Protein AF-A0A1F8TB70-F1 (afdb_monomer_lite)

Structure (mmCIF, N/CA/C/O backbone):
data_AF-A0A1F8TB70-F1
#
_entry.id   AF-A0A1F8TB70-F1
#
loop_
_atom_site.group_PDB
_atom_site.id
_atom_site.type_symbol
_atom_site.label_atom_id
_atom_site.label_alt_id
_atom_site.label_comp_id
_atom_site.label_asym_id
_atom_site.label_entity_id
_atom_site.label_seq_id
_atom_site.pdbx_PDB_ins_code
_atom_site.Cartn_x
_atom_site.Cartn_y
_atom_site.Cartn_z
_atom_site.occupancy
_atom_site.B_iso_or_equiv
_atom_site.auth_seq_id
_atom_site.auth_comp_id
_atom_site.auth_asym_id
_atom_site.auth_atom_id
_atom_site.pdbx_PDB_model_num
ATOM 1 N N . MET A 1 1 ? -20.553 -6.705 8.431 1.00 67.75 1 MET A N 1
ATOM 2 C CA . MET A 1 1 ? -21.551 -5.934 9.206 1.00 67.75 1 MET A CA 1
ATOM 3 C C . MET A 1 1 ? -22.892 -6.655 9.285 1.00 67.75 1 MET A C 1
ATOM 5 O O . MET A 1 1 ? -23.237 -7.086 10.371 1.00 67.75 1 MET A O 1
ATOM 9 N N . THR A 1 2 ? -23.609 -6.889 8.178 1.00 73.12 2 THR A N 1
ATOM 10 C CA . THR A 1 2 ? -24.950 -7.522 8.207 1.00 73.12 2 THR A CA 1
ATOM 11 C C . THR A 1 2 ? -24.982 -8.894 8.888 1.00 73.12 2 THR A C 1
ATOM 13 O O . THR A 1 2 ? -25.881 -9.160 9.675 1.00 73.12 2 THR A O 1
ATOM 16 N N . ILE A 1 3 ? -23.980 -9.743 8.632 1.00 76.50 3 ILE A N 1
ATOM 17 C CA . ILE A 1 3 ? -23.864 -11.068 9.265 1.00 76.50 3 ILE A CA 1
ATOM 18 C C . ILE A 1 3 ? -23.609 -10.933 10.776 1.00 76.50 3 ILE A C 1
ATOM 20 O O . ILE A 1 3 ? -24.347 -11.511 11.563 1.00 76.50 3 ILE A O 1
ATOM 24 N N . LEU A 1 4 ? -22.642 -10.096 11.175 1.00 79.50 4 LEU A N 1
ATOM 25 C CA . LEU A 1 4 ? -22.308 -9.840 12.586 1.00 79.50 4 LEU A CA 1
ATOM 26 C C . LEU A 1 4 ? -23.506 -9.308 13.388 1.00 79.50 4 LEU A C 1
ATOM 28 O O . LEU A 1 4 ? -23.756 -9.756 14.505 1.00 79.50 4 LEU A O 1
ATOM 32 N N . ALA A 1 5 ? -24.260 -8.368 12.809 1.00 78.69 5 ALA A N 1
ATOM 33 C CA . ALA A 1 5 ? -25.458 -7.818 13.432 1.00 78.69 5 ALA A CA 1
ATOM 34 C C . ALA A 1 5 ? -26.549 -8.890 13.582 1.00 78.69 5 ALA A C 1
ATOM 36 O O . ALA A 1 5 ? -27.087 -9.064 14.672 1.00 78.69 5 ALA A O 1
ATOM 37 N N . ALA A 1 6 ? -26.819 -9.662 12.524 1.00 78.88 6 ALA A N 1
ATOM 38 C CA . ALA A 1 6 ? -27.834 -10.713 12.548 1.00 78.88 6 ALA A CA 1
ATOM 39 C C . ALA A 1 6 ? -27.515 -11.825 13.564 1.00 78.88 6 ALA A C 1
ATOM 41 O O . ALA A 1 6 ? -28.404 -12.247 14.302 1.00 78.88 6 ALA A O 1
ATOM 42 N N . GLU A 1 7 ? -26.257 -12.269 13.645 1.00 83.38 7 GLU A N 1
ATOM 43 C CA . GLU A 1 7 ? -25.803 -13.269 14.625 1.00 83.38 7 GLU A CA 1
ATOM 44 C C . GLU A 1 7 ? -25.933 -12.774 16.073 1.00 83.38 7 GLU A C 1
ATOM 46 O O . GLU A 1 7 ? -26.228 -13.557 16.974 1.00 83.38 7 GLU A O 1
ATOM 51 N N . ALA A 1 8 ? -25.774 -11.467 16.291 1.00 80.25 8 ALA A N 1
ATOM 52 C CA . ALA A 1 8 ? -25.951 -10.818 17.587 1.00 80.25 8 ALA A CA 1
ATOM 53 C C . ALA A 1 8 ? -27.415 -10.453 17.910 1.00 80.25 8 ALA A C 1
ATOM 55 O O . ALA A 1 8 ? -27.683 -9.882 18.968 1.00 80.25 8 ALA A O 1
ATOM 56 N N . GLY A 1 9 ? -28.367 -10.749 17.016 1.00 83.56 9 GLY A N 1
ATOM 57 C CA . GLY A 1 9 ? -29.769 -10.348 17.165 1.00 83.56 9 GLY A CA 1
ATOM 58 C C . GLY A 1 9 ? -29.998 -8.833 17.065 1.00 83.56 9 GLY A C 1
ATOM 59 O O . GLY A 1 9 ? -31.008 -8.336 17.559 1.00 83.56 9 GLY A O 1
ATOM 60 N N . LEU A 1 10 ? -29.065 -8.102 16.451 1.00 85.50 10 LEU A N 1
ATOM 61 C CA . LEU A 1 10 ? -29.128 -6.662 16.219 1.00 85.50 10 LEU A CA 1
ATOM 62 C C . LEU A 1 10 ? -29.694 -6.352 14.828 1.00 85.50 10 LEU A C 1
ATOM 64 O O . LEU A 1 10 ? -29.498 -7.101 13.868 1.00 85.50 10 LEU A O 1
ATOM 68 N N . GLN A 1 11 ? -30.362 -5.206 14.713 1.00 86.38 11 GLN A N 1
ATOM 69 C CA . GLN A 1 11 ? -30.715 -4.614 13.425 1.00 86.38 11 GLN A CA 1
ATOM 70 C C . GLN A 1 11 ? -29.589 -3.676 12.986 1.00 86.38 11 GLN A C 1
ATOM 72 O O . GLN A 1 11 ? -29.048 -2.928 13.797 1.00 86.38 11 GLN A O 1
ATOM 77 N N . LEU A 1 12 ? -29.198 -3.774 11.715 1.00 88.12 12 LEU A N 1
ATOM 78 C CA . LEU A 1 12 ? -28.190 -2.902 11.123 1.00 88.12 12 LEU A CA 1
ATOM 79 C C . LEU A 1 12 ? -28.893 -1.780 10.365 1.00 88.12 12 LEU A C 1
ATOM 81 O O . LEU A 1 12 ? -29.477 -2.041 9.314 1.00 88.12 12 LEU A O 1
ATOM 85 N N . ASP A 1 13 ? -28.740 -0.558 10.860 1.00 86.25 13 ASP A N 1
ATOM 86 C CA . ASP A 1 13 ? -29.146 0.655 10.162 1.00 86.25 13 ASP A CA 1
ATOM 87 C C . ASP A 1 13 ? -27.904 1.402 9.668 1.00 86.25 13 ASP A C 1
ATOM 89 O O . ASP A 1 13 ? -26.955 1.636 10.416 1.00 86.25 13 ASP A O 1
ATOM 93 N N . THR A 1 14 ? -27.892 1.749 8.381 1.00 87.06 14 THR A N 1
ATOM 94 C CA . THR A 1 14 ? -26.814 2.526 7.757 1.00 87.06 14 THR A CA 1
ATOM 95 C C . THR A 1 14 ? -27.312 3.926 7.449 1.00 87.06 14 THR A C 1
ATOM 97 O O . THR A 1 14 ? -28.226 4.086 6.637 1.00 87.06 14 THR A O 1
ATOM 100 N N . VAL A 1 15 ? -26.684 4.929 8.056 1.00 86.12 15 VAL A N 1
ATOM 101 C CA . VAL A 1 15 ? -26.960 6.346 7.804 1.00 86.12 15 VAL A CA 1
ATOM 102 C C . VAL A 1 15 ? -25.748 6.999 7.130 1.00 86.12 15 VAL A C 1
ATOM 104 O O . VAL A 1 15 ? -24.617 6.661 7.479 1.00 86.12 15 VAL A O 1
ATOM 107 N N . PRO A 1 16 ? -25.952 7.878 6.132 1.00 79.81 16 PRO A N 1
ATOM 108 C CA . PRO A 1 16 ? -24.852 8.516 5.404 1.00 79.81 16 PRO A CA 1
ATOM 109 C C . PRO A 1 16 ? -24.147 9.602 6.227 1.00 79.81 16 PRO A C 1
ATOM 111 O O . PRO A 1 16 ? -22.959 9.842 6.035 1.00 79.81 16 PRO A O 1
ATOM 114 N N . GLU A 1 17 ? -24.873 10.238 7.144 1.00 77.94 17 GLU A N 1
ATOM 115 C CA . GLU A 1 17 ? -24.381 11.293 8.025 1.00 77.94 17 GLU A CA 1
ATOM 116 C C . GLU A 1 17 ? -24.773 10.967 9.464 1.00 77.94 17 GLU A C 1
ATOM 118 O O . GLU A 1 17 ? -25.786 10.303 9.715 1.00 77.94 17 GLU A O 1
ATOM 123 N N . PHE A 1 18 ? -23.941 11.406 10.408 1.00 77.00 18 PHE A N 1
ATOM 124 C CA . PHE A 1 18 ? -24.246 11.254 11.822 1.00 77.00 18 PHE A CA 1
ATOM 125 C C . PHE A 1 18 ? -25.410 12.195 12.187 1.00 77.00 18 PHE A C 1
ATOM 127 O O . PHE A 1 18 ? -25.351 13.365 11.815 1.00 77.00 18 PHE A O 1
ATOM 134 N N . PRO A 1 19 ? -26.462 11.722 12.877 1.00 74.12 19 PRO A N 1
ATOM 135 C CA . PRO A 1 19 ? -27.630 12.547 13.165 1.00 74.12 19 PRO A CA 1
ATOM 136 C C . PRO A 1 19 ? -27.301 13.741 14.077 1.00 74.12 19 PRO A C 1
ATOM 138 O O . PRO A 1 19 ? -26.724 13.570 15.154 1.00 74.12 19 PRO A O 1
ATOM 141 N N . ASP A 1 20 ? -27.717 14.944 13.668 1.00 68.12 20 ASP A N 1
ATOM 142 C CA . ASP A 1 20 ? -27.566 16.188 14.445 1.00 68.12 20 ASP A CA 1
ATOM 143 C C . ASP A 1 20 ? -28.397 16.185 15.741 1.00 68.12 20 ASP A C 1
ATOM 145 O O . ASP A 1 20 ? -28.075 16.877 16.707 1.00 68.12 20 ASP A O 1
ATOM 149 N N . ASP A 1 21 ? -29.486 15.413 15.764 1.00 65.75 21 ASP A N 1
ATOM 150 C CA . ASP A 1 21 ? -30.391 15.236 16.900 1.00 65.75 21 ASP A CA 1
ATOM 151 C C . ASP A 1 21 ? -29.899 14.194 17.920 1.00 65.75 21 ASP A C 1
ATOM 153 O O . ASP A 1 21 ? -30.559 13.959 18.935 1.00 65.75 21 ASP A O 1
ATOM 157 N N . GLY A 1 22 ? -28.700 13.643 17.708 1.00 66.94 22 GLY A N 1
ATOM 158 C CA . GLY A 1 22 ? -28.075 12.661 18.582 1.00 66.94 22 GLY A CA 1
ATOM 159 C C . GLY A 1 22 ? -28.443 11.223 18.223 1.00 66.94 22 GLY A C 1
ATOM 160 O O . GLY A 1 22 ? -29.012 10.927 17.176 1.00 66.94 22 GLY A O 1
ATOM 161 N N . LEU A 1 23 ? -28.058 10.286 19.087 1.00 73.56 23 LEU A N 1
ATOM 162 C CA . LEU A 1 23 ? -28.331 8.870 18.860 1.00 73.56 23 LEU A CA 1
ATOM 163 C C . LEU A 1 23 ? -29.822 8.565 19.032 1.00 73.56 23 LEU A C 1
ATOM 165 O O . LEU A 1 23 ? -30.450 8.990 19.999 1.00 73.56 23 LEU A O 1
ATOM 169 N N . ILE A 1 24 ? -30.360 7.771 18.110 1.00 70.94 24 ILE A N 1
ATOM 170 C CA . ILE A 1 24 ? -31.700 7.189 18.221 1.00 70.94 24 ILE A CA 1
ATOM 171 C C . ILE A 1 24 ? -31.738 6.275 19.462 1.00 70.94 24 ILE A C 1
ATOM 173 O O . ILE A 1 24 ? -30.746 5.620 19.794 1.00 70.94 24 ILE A O 1
ATOM 177 N N . ASP A 1 25 ? -32.882 6.199 20.147 1.00 71.75 25 ASP A N 1
ATOM 178 C CA . ASP A 1 25 ? -33.049 5.325 21.313 1.00 71.75 25 ASP A CA 1
ATOM 179 C C . ASP A 1 25 ? -32.748 3.845 20.985 1.00 71.75 25 ASP A C 1
ATOM 181 O O . ASP A 1 25 ? -33.117 3.331 19.928 1.00 71.75 25 ASP A O 1
ATOM 185 N N . ASN A 1 26 ? -32.158 3.127 21.950 1.00 81.69 26 ASN A N 1
ATOM 186 C CA . ASN A 1 26 ? -31.806 1.694 21.898 1.00 81.69 26 ASN A CA 1
ATOM 187 C C . ASN A 1 26 ? -30.653 1.293 20.960 1.00 81.69 26 ASN A C 1
ATOM 189 O O . ASN A 1 26 ? -30.522 0.112 20.618 1.00 81.69 26 ASN A O 1
ATOM 193 N N . ILE A 1 27 ? -29.774 2.221 20.586 1.00 88.44 27 ILE A N 1
ATOM 194 C CA . ILE A 1 27 ? -28.538 1.863 19.883 1.00 88.44 27 ILE A CA 1
ATOM 195 C C . ILE A 1 27 ? -27.567 1.170 20.850 1.00 88.44 27 ILE A C 1
ATOM 197 O O . ILE A 1 27 ? -27.265 1.665 21.931 1.00 88.44 27 ILE A O 1
ATOM 201 N N . ARG A 1 28 ? -27.073 -0.008 20.456 1.00 90.12 28 ARG A N 1
ATOM 202 C CA . ARG A 1 28 ? -26.087 -0.784 21.232 1.00 90.12 28 ARG A CA 1
ATOM 203 C C . ARG A 1 28 ? -24.655 -0.536 20.779 1.00 90.12 28 ARG A C 1
ATOM 205 O O . ARG A 1 28 ? -23.755 -0.479 21.612 1.00 90.12 28 ARG A O 1
ATOM 212 N N . ILE A 1 29 ? -24.455 -0.430 19.467 1.00 92.06 29 ILE A N 1
ATOM 213 C CA . ILE A 1 29 ? -23.146 -0.270 18.837 1.00 92.06 29 ILE A CA 1
ATOM 214 C C . ILE A 1 29 ? -23.267 0.772 17.728 1.00 92.06 29 ILE A C 1
ATOM 216 O O . ILE A 1 29 ? -24.164 0.686 16.892 1.00 92.06 29 ILE A O 1
ATOM 220 N N . VAL A 1 30 ? -22.330 1.711 17.705 1.00 92.38 30 VAL A N 1
ATOM 221 C CA . VAL A 1 30 ? -22.154 2.726 16.669 1.00 92.38 30 VAL A CA 1
ATOM 222 C C . VAL A 1 30 ? -20.813 2.476 15.992 1.00 92.38 30 VAL A C 1
ATOM 224 O O . VAL A 1 30 ? -19.776 2.462 16.653 1.00 92.38 30 VAL A O 1
ATOM 227 N N . VAL A 1 31 ? -20.819 2.292 14.672 1.00 92.31 31 VAL A N 1
ATOM 228 C CA . VAL A 1 31 ? -19.592 2.184 13.871 1.00 92.31 31 VAL A CA 1
ATOM 229 C C . VAL A 1 31 ? -19.465 3.436 13.019 1.00 92.31 31 VAL A C 1
ATOM 231 O O . VAL A 1 31 ? -20.339 3.715 12.201 1.00 92.31 31 VAL A O 1
ATOM 234 N N . VAL A 1 32 ? -18.383 4.184 13.217 1.00 91.56 32 VAL A N 1
ATOM 235 C CA . VAL A 1 32 ? -18.141 5.470 12.562 1.00 91.56 32 VAL A CA 1
ATOM 236 C C . VAL A 1 32 ? -17.025 5.311 11.536 1.00 91.56 32 VAL A C 1
ATOM 238 O O . VAL A 1 32 ? -15.911 4.916 11.879 1.00 91.56 32 VAL A O 1
ATOM 241 N N . LEU A 1 33 ? -17.350 5.601 10.274 1.00 88.50 33 LEU A N 1
ATOM 242 C CA . LEU A 1 33 ? -16.445 5.484 9.121 1.00 88.50 33 LEU A CA 1
ATOM 243 C C . LEU A 1 33 ? -16.031 6.848 8.544 1.00 88.50 33 LEU A C 1
ATOM 245 O O . LEU A 1 33 ? -15.220 6.911 7.626 1.00 88.50 33 LEU A O 1
ATOM 249 N N . THR A 1 34 ? -16.622 7.933 9.041 1.00 85.69 34 THR A N 1
ATOM 250 C CA . THR A 1 34 ? -16.401 9.309 8.584 1.00 85.69 34 THR A CA 1
ATOM 251 C C . THR A 1 34 ? -16.051 10.199 9.769 1.00 85.69 34 THR A C 1
ATOM 253 O O . THR A 1 34 ? -16.371 9.880 10.913 1.00 85.69 34 THR A O 1
ATOM 256 N N . GLN A 1 35 ? -15.352 11.307 9.524 1.00 83.75 35 GLN A N 1
ATOM 257 C CA . GLN A 1 35 ? -14.928 12.194 10.604 1.00 83.75 35 GLN A CA 1
ATOM 258 C C . GLN A 1 35 ? -16.144 12.773 11.343 1.00 83.75 35 GLN A C 1
ATOM 260 O O . GLN A 1 35 ? -17.002 13.407 10.734 1.00 83.75 35 GLN A O 1
ATOM 265 N N . VAL A 1 36 ? -16.173 12.595 12.666 1.00 85.44 36 VAL A N 1
ATOM 266 C CA . VAL A 1 36 ? -17.165 13.191 13.571 1.00 85.44 36 VAL A CA 1
ATOM 267 C C . VAL A 1 36 ? -16.405 13.874 14.704 1.00 85.44 36 VAL A C 1
ATOM 269 O O . VAL A 1 36 ? -15.843 13.204 15.570 1.00 85.44 36 VAL A O 1
ATOM 272 N N . GLU A 1 37 ? -16.358 15.208 14.696 1.00 82.88 37 GLU A N 1
ATOM 273 C CA . GLU A 1 37 ? -15.554 15.990 15.653 1.00 82.88 37 GLU A CA 1
ATOM 274 C C . GLU A 1 37 ? -15.964 15.752 17.116 1.00 82.88 37 GLU A C 1
ATOM 276 O O . GLU A 1 37 ? -15.121 15.740 18.007 1.00 82.88 37 GLU A O 1
ATOM 281 N N . THR A 1 38 ? -17.250 15.504 17.362 1.00 86.88 38 THR A N 1
ATOM 282 C CA . THR A 1 38 ? -17.837 15.335 18.700 1.00 86.88 38 THR A CA 1
ATOM 283 C C . THR A 1 38 ? -17.896 13.878 19.166 1.00 86.88 38 THR A C 1
ATOM 285 O O . THR A 1 38 ? -18.525 13.584 20.182 1.00 86.88 38 THR A O 1
ATOM 288 N N . LEU A 1 39 ? -17.252 12.939 18.460 1.00 88.81 39 LEU A N 1
ATOM 289 C CA . LEU A 1 39 ? -17.388 11.505 18.745 1.00 88.81 39 LEU A CA 1
ATOM 290 C C . LEU A 1 39 ? -16.975 11.129 20.176 1.00 88.81 39 LEU A C 1
ATOM 292 O O . LEU A 1 39 ? -17.643 10.319 20.817 1.00 88.81 39 LEU A O 1
ATOM 296 N N . ALA A 1 40 ? -15.901 11.729 20.693 1.00 88.88 40 ALA A N 1
ATOM 297 C CA . ALA A 1 40 ? -15.441 11.478 22.058 1.00 88.88 40 ALA A CA 1
ATOM 298 C C . ALA A 1 40 ? -16.456 11.965 23.111 1.00 88.88 40 ALA A C 1
ATOM 300 O O . ALA A 1 40 ? -16.727 11.260 24.085 1.00 88.88 40 ALA A O 1
ATOM 301 N N . ASP A 1 41 ? -17.062 13.133 22.885 1.00 89.00 41 ASP A N 1
ATOM 302 C CA . ASP A 1 41 ? -18.088 13.693 23.769 1.00 89.00 41 ASP A CA 1
ATOM 303 C C . ASP A 1 41 ? -19.377 12.861 23.722 1.00 89.00 41 ASP A C 1
ATOM 305 O O . ASP A 1 41 ? -19.993 12.598 24.755 1.00 89.00 41 ASP A O 1
ATOM 309 N N . LEU A 1 42 ? -19.755 12.379 22.534 1.00 88.25 42 LEU A N 1
ATOM 310 C CA . LEU A 1 42 ? -20.900 11.487 22.337 1.00 88.25 42 LEU A CA 1
ATOM 311 C C . LEU A 1 42 ? -20.708 10.142 23.043 1.00 88.25 42 LEU A C 1
ATOM 313 O O . LEU A 1 42 ? -21.643 9.647 23.681 1.00 88.25 42 LEU A O 1
ATOM 317 N N . ALA A 1 43 ? -19.496 9.584 22.981 1.00 91.06 43 ALA A N 1
ATOM 318 C CA . ALA A 1 43 ? -19.145 8.379 23.719 1.00 91.06 43 ALA A CA 1
ATOM 319 C C . ALA A 1 43 ? -19.262 8.597 25.232 1.00 91.06 43 ALA A C 1
ATOM 321 O O . ALA A 1 43 ? -19.886 7.791 25.922 1.00 91.06 43 ALA A O 1
ATOM 322 N N . ALA A 1 44 ? -18.762 9.723 25.747 1.00 90.31 44 ALA A N 1
ATOM 323 C CA . ALA A 1 44 ? -18.882 10.062 27.163 1.00 90.31 44 ALA A CA 1
ATOM 324 C C . ALA A 1 44 ? -20.341 10.289 27.611 1.00 90.31 44 ALA A C 1
ATOM 326 O O . ALA A 1 44 ? -20.704 9.932 28.733 1.00 90.31 44 ALA A O 1
ATOM 327 N N . ALA A 1 45 ? -21.182 10.859 26.743 1.00 89.44 45 ALA A N 1
ATOM 328 C CA . ALA A 1 45 ? -22.598 11.100 27.014 1.00 89.44 45 ALA A CA 1
ATOM 329 C C . ALA A 1 45 ? -23.465 9.826 26.955 1.00 89.44 45 ALA A C 1
ATOM 331 O O . ALA A 1 45 ? -24.565 9.820 27.508 1.00 89.44 45 ALA A O 1
ATOM 332 N N . SER A 1 46 ? -22.972 8.753 26.323 1.00 89.94 46 SER A N 1
ATOM 333 C CA . SER A 1 46 ? -23.725 7.516 26.063 1.00 89.94 46 SER A CA 1
ATOM 334 C C . SER A 1 46 ? -22.987 6.272 26.587 1.00 89.94 46 SER A C 1
ATOM 336 O O . SER A 1 46 ? -22.578 5.425 25.791 1.00 89.94 46 SER A O 1
ATOM 338 N N . PRO A 1 47 ? -22.808 6.116 27.915 1.00 88.94 47 PRO A N 1
ATOM 339 C CA . PRO A 1 47 ? -21.981 5.049 28.496 1.00 88.94 47 PRO A CA 1
ATOM 340 C C . PRO A 1 47 ? -22.495 3.629 28.206 1.00 88.94 47 PRO A C 1
ATOM 342 O O . PRO A 1 47 ? -21.708 2.685 28.184 1.00 88.94 47 PRO A O 1
ATOM 345 N N . ASP A 1 48 ? -23.797 3.477 27.950 1.00 89.00 48 ASP A N 1
ATOM 346 C CA . ASP A 1 48 ? -24.428 2.192 27.621 1.00 89.00 48 ASP A CA 1
ATOM 347 C C . ASP A 1 48 ? -24.301 1.816 26.130 1.00 89.00 48 ASP A C 1
ATOM 349 O O . ASP A 1 48 ? -24.661 0.707 25.729 1.00 89.00 48 ASP A O 1
ATOM 353 N N . THR A 1 49 ? -23.791 2.730 25.297 1.00 91.94 49 THR A N 1
ATOM 354 C CA . THR A 1 49 ? -23.551 2.521 23.863 1.00 91.94 49 THR A CA 1
ATOM 355 C C . THR A 1 49 ? -22.065 2.330 23.605 1.00 91.94 49 THR A C 1
ATOM 357 O O . THR A 1 49 ? -21.234 3.068 24.132 1.00 91.94 49 THR A O 1
ATOM 360 N N . GLN A 1 50 ? -21.725 1.352 22.770 1.00 94.25 50 GLN A N 1
ATOM 361 C CA . GLN A 1 50 ? -20.351 1.118 22.340 1.00 94.25 50 GLN A CA 1
ATOM 362 C C . GLN A 1 50 ? -20.069 1.813 21.014 1.00 94.25 50 GLN A C 1
ATOM 364 O O . GLN A 1 50 ? -20.871 1.744 20.086 1.00 94.25 50 GLN A O 1
ATOM 369 N N . PHE A 1 51 ? -18.904 2.434 20.904 1.00 94.62 51 PHE A N 1
ATOM 370 C CA . PHE A 1 51 ? -18.461 3.154 19.722 1.00 94.62 51 PHE A CA 1
ATOM 371 C C . PHE A 1 51 ? -17.220 2.487 19.138 1.00 94.62 51 PHE A C 1
ATOM 373 O O . PHE A 1 51 ? -16.295 2.104 19.857 1.00 94.62 51 PHE A O 1
ATOM 380 N N . ILE A 1 52 ? -17.194 2.372 17.815 1.00 94.62 52 ILE A N 1
ATOM 381 C CA . ILE A 1 52 ? -16.047 1.894 17.051 1.00 94.62 52 ILE A CA 1
ATOM 382 C C . ILE A 1 52 ? -15.719 2.958 16.009 1.00 94.62 52 ILE A C 1
ATOM 384 O O . ILE A 1 52 ? -16.491 3.169 15.074 1.00 94.62 52 ILE A O 1
ATOM 388 N N . ALA A 1 53 ? -14.582 3.625 16.173 1.00 92.94 53 ALA A N 1
ATOM 389 C CA . ALA A 1 53 ? -14.039 4.549 15.185 1.00 92.94 53 ALA A CA 1
ATOM 390 C C . ALA A 1 53 ? -13.117 3.785 14.231 1.00 92.94 53 ALA A C 1
ATOM 392 O O . ALA A 1 53 ? -12.232 3.064 14.690 1.00 92.94 53 ALA A O 1
ATOM 393 N N . VAL A 1 54 ? -13.310 3.932 12.921 1.00 91.31 54 VAL A N 1
ATOM 394 C CA . VAL A 1 54 ? -12.522 3.223 11.905 1.00 91.31 54 VAL A CA 1
ATOM 395 C C . VAL A 1 54 ? -11.782 4.222 11.031 1.00 91.31 54 VAL A C 1
ATOM 397 O O . VAL A 1 54 ? -12.411 5.028 10.356 1.00 91.31 54 VAL A O 1
ATOM 400 N N . ALA A 1 55 ? -10.451 4.136 11.024 1.00 85.31 55 ALA A N 1
ATOM 401 C CA . ALA A 1 55 ? -9.564 4.989 10.238 1.00 85.31 55 ALA A CA 1
ATOM 402 C C . ALA A 1 55 ? -9.749 6.501 10.474 1.00 85.31 55 ALA A C 1
ATOM 404 O O . ALA A 1 55 ? -9.548 7.309 9.569 1.00 85.31 55 ALA A O 1
ATOM 405 N N . LEU A 1 56 ? -10.118 6.888 11.698 1.00 85.44 56 LEU A N 1
ATOM 406 C CA . LEU A 1 56 ? -10.282 8.288 12.080 1.00 85.44 56 LEU A CA 1
ATOM 407 C C . LEU A 1 56 ? -9.029 8.784 12.820 1.00 85.44 56 LEU A C 1
ATOM 409 O O . LEU A 1 56 ? -8.672 8.207 13.852 1.00 85.44 56 LEU A O 1
ATOM 413 N N . PRO A 1 57 ? -8.350 9.834 12.323 1.00 81.88 57 PRO A N 1
ATOM 414 C CA . PRO A 1 57 ? -7.139 10.351 12.949 1.00 81.88 57 PRO A CA 1
ATOM 415 C C . PRO A 1 57 ? -7.448 11.108 14.249 1.00 81.88 57 PRO A C 1
ATOM 417 O O . PRO A 1 57 ? -8.555 11.606 14.456 1.00 81.88 57 PRO A O 1
ATOM 420 N N . ASN A 1 58 ? -6.429 11.263 15.100 1.00 82.88 58 ASN A N 1
ATOM 421 C CA . ASN A 1 58 ? -6.468 12.082 16.322 1.00 82.88 58 ASN A CA 1
ATOM 422 C C . ASN A 1 58 ? -7.531 11.672 17.362 1.00 82.88 58 ASN A C 1
ATOM 424 O O . ASN A 1 58 ? -7.965 12.502 18.162 1.00 82.88 58 ASN A O 1
ATOM 428 N N . LEU A 1 59 ? -7.942 10.401 17.380 1.00 86.69 59 LEU A N 1
ATOM 429 C CA . LEU A 1 59 ? -8.840 9.860 18.399 1.00 86.69 59 LEU A CA 1
ATOM 430 C C . LEU A 1 59 ? -8.091 8.990 19.405 1.00 86.69 59 LEU A C 1
ATOM 432 O O . LEU A 1 59 ? -7.329 8.096 19.042 1.00 86.69 59 LEU A O 1
ATOM 436 N N . SER A 1 60 ? -8.388 9.219 20.681 1.00 90.00 60 SER A N 1
ATOM 437 C CA . SER A 1 60 ? -7.925 8.380 21.783 1.00 90.00 60 SER A CA 1
ATOM 438 C C . SER A 1 60 ? -9.034 7.415 22.210 1.00 90.00 60 SER A C 1
ATOM 440 O O . SER A 1 60 ? -10.190 7.833 22.311 1.00 90.00 60 SER A O 1
ATOM 442 N N . PRO A 1 61 ? -8.715 6.145 22.510 1.00 93.12 61 PRO A N 1
ATOM 443 C CA . PRO A 1 61 ? -9.694 5.203 23.039 1.00 93.12 61 PRO A CA 1
ATOM 444 C C . PRO A 1 61 ? -10.275 5.639 24.387 1.00 93.12 61 PRO A C 1
ATOM 446 O O . PRO A 1 61 ? -9.608 6.298 25.187 1.00 93.12 61 PRO A O 1
ATOM 449 N N . ALA A 1 62 ? -11.499 5.192 24.665 1.00 93.75 62 ALA A N 1
ATOM 450 C CA . ALA A 1 62 ? -12.202 5.401 25.933 1.00 93.75 62 ALA A CA 1
ATOM 451 C C . ALA A 1 62 ? -12.899 4.095 26.383 1.00 93.75 62 ALA A C 1
ATOM 453 O O . ALA A 1 62 ? -12.931 3.134 25.610 1.00 93.75 62 ALA A O 1
ATOM 454 N N . PRO A 1 63 ? -13.474 4.016 27.602 1.00 93.44 63 PRO A N 1
ATOM 455 C CA . PRO A 1 63 ? -14.082 2.783 28.124 1.00 93.44 63 PRO A CA 1
ATOM 456 C C . PRO A 1 63 ? -15.154 2.145 27.227 1.00 93.44 63 PRO A C 1
ATOM 458 O O . PRO A 1 63 ? -15.276 0.925 27.212 1.00 93.44 63 PRO A O 1
ATOM 461 N N . ASN A 1 64 ? -15.886 2.955 26.460 1.00 94.19 64 ASN A N 1
ATOM 462 C CA . ASN A 1 64 ? -16.887 2.530 25.480 1.00 94.19 64 ASN A CA 1
ATOM 463 C C . ASN A 1 64 ? -16.551 2.984 24.045 1.00 94.19 64 ASN A C 1
ATOM 465 O O . ASN A 1 64 ? -17.433 3.007 23.192 1.00 94.19 64 ASN A O 1
ATOM 469 N N . LEU A 1 65 ? -15.295 3.360 23.773 1.00 94.56 65 LEU A N 1
ATOM 470 C CA . LEU A 1 65 ? -14.814 3.767 22.451 1.00 94.56 65 LEU A CA 1
ATOM 471 C C . LEU A 1 65 ? -13.565 2.965 22.086 1.00 94.56 65 LEU A C 1
ATOM 473 O O . LEU A 1 65 ? -12.500 3.155 22.679 1.00 94.56 65 LEU A O 1
ATOM 477 N N . THR A 1 66 ? -13.702 2.094 21.090 1.00 95.00 66 THR A N 1
ATOM 478 C CA . THR A 1 66 ? -12.584 1.399 20.445 1.00 95.00 66 THR A CA 1
ATOM 479 C C . THR A 1 66 ? -12.163 2.174 19.201 1.00 95.00 66 THR A C 1
ATOM 481 O O . THR A 1 66 ? -13.013 2.586 18.409 1.00 95.00 66 THR A O 1
ATOM 484 N N . VAL A 1 67 ? -10.859 2.360 19.012 1.00 92.62 67 VAL A N 1
ATOM 485 C CA . VAL A 1 67 ? -10.299 3.073 17.857 1.00 92.62 67 VAL A CA 1
ATOM 486 C C . VAL A 1 67 ? -9.507 2.090 17.008 1.00 92.62 67 VAL A C 1
ATOM 488 O O . VAL A 1 67 ? -8.572 1.463 17.496 1.00 92.62 67 VAL A O 1
ATOM 491 N N . ILE A 1 68 ? -9.874 1.964 15.736 1.00 91.00 68 ILE A N 1
ATOM 492 C CA . ILE A 1 68 ? -9.095 1.259 14.721 1.00 91.00 68 ILE A CA 1
ATOM 493 C C . ILE A 1 68 ? -8.322 2.321 13.930 1.00 91.00 68 ILE A C 1
ATOM 495 O O . ILE A 1 68 ? -8.937 3.168 13.276 1.00 91.00 68 ILE A O 1
ATOM 499 N N . ALA A 1 69 ? -6.994 2.292 14.041 1.00 80.62 69 ALA A N 1
ATOM 500 C CA . ALA A 1 69 ? -6.069 3.316 13.558 1.00 80.62 69 ALA A CA 1
ATOM 501 C C . ALA A 1 69 ? -6.166 3.570 12.033 1.00 80.62 69 ALA A C 1
ATOM 503 O O . ALA A 1 69 ? -6.598 2.684 11.287 1.00 80.62 69 ALA A O 1
ATOM 504 N N . PRO A 1 70 ? -5.824 4.787 11.563 1.00 69.19 70 PRO A N 1
ATOM 505 C CA . PRO A 1 70 ? -5.859 5.158 10.149 1.00 69.19 70 PRO A CA 1
ATOM 506 C C . PRO A 1 70 ? -4.752 4.514 9.306 1.00 69.19 70 PRO A C 1
ATOM 508 O O . PRO A 1 70 ? -3.738 4.040 9.799 1.00 69.19 70 PRO A O 1
ATOM 511 N N . VAL A 1 71 ? -4.961 4.554 7.988 1.00 59.19 71 VAL A N 1
ATOM 512 C CA . VAL A 1 71 ? -4.067 3.981 6.965 1.00 59.19 71 VAL A CA 1
ATOM 513 C C . VAL A 1 71 ? -2.726 4.709 6.864 1.00 59.19 71 VAL A C 1
ATOM 515 O O . VAL A 1 71 ? -1.756 4.112 6.410 1.00 59.19 71 VAL A O 1
ATOM 518 N N . SER A 1 72 ? -2.650 5.980 7.280 1.00 57.97 72 SER A N 1
ATOM 519 C CA . SER A 1 72 ? -1.401 6.760 7.284 1.00 57.97 72 SER A CA 1
ATOM 520 C C . SER A 1 72 ? -0.266 6.031 8.002 1.00 57.97 72 SER A C 1
ATOM 522 O O . SER A 1 72 ? 0.872 6.091 7.543 1.00 57.97 72 SER A O 1
ATOM 524 N N . ASP A 1 73 ? -0.614 5.277 9.045 1.00 64.31 73 ASP A N 1
ATOM 525 C CA . ASP A 1 73 ? 0.296 4.505 9.891 1.00 64.31 73 ASP A CA 1
ATOM 526 C C . ASP A 1 73 ? 0.829 3.241 9.190 1.00 64.31 73 ASP A C 1
ATOM 528 O O . ASP A 1 73 ? 1.648 2.530 9.756 1.00 64.31 73 ASP A O 1
ATOM 532 N N . LEU A 1 74 ? 0.341 2.939 7.981 1.00 76.88 74 LEU A N 1
ATOM 533 C CA . LEU A 1 74 ? 0.655 1.729 7.216 1.00 76.88 74 LEU A CA 1
ATOM 534 C C . LEU A 1 74 ? 1.183 2.032 5.810 1.00 76.88 74 LEU A C 1
ATOM 536 O O . LEU A 1 74 ? 1.366 1.112 5.015 1.00 76.88 74 LEU A O 1
ATOM 540 N N . THR A 1 75 ? 1.361 3.302 5.438 1.00 85.00 75 THR A N 1
ATOM 541 C CA . THR A 1 75 ? 1.724 3.660 4.052 1.00 85.00 75 THR A CA 1
ATOM 542 C C . THR A 1 75 ? 3.097 3.126 3.651 1.00 85.00 75 THR A C 1
ATOM 544 O O . THR A 1 75 ? 3.290 2.670 2.519 1.00 85.00 75 THR A O 1
ATOM 547 N N . ASP A 1 76 ? 4.036 3.121 4.589 1.00 92.88 76 ASP A N 1
ATOM 548 C CA . ASP A 1 76 ? 5.337 2.485 4.468 1.00 92.88 76 ASP A CA 1
ATOM 549 C C . ASP A 1 76 ? 5.218 0.955 4.442 1.00 92.88 76 ASP A C 1
ATOM 551 O O . ASP A 1 76 ? 5.802 0.336 3.556 1.00 92.88 76 ASP A O 1
ATOM 555 N N . ASP A 1 77 ? 4.404 0.342 5.307 1.00 93.38 77 ASP A N 1
ATOM 556 C CA . ASP A 1 77 ? 4.154 -1.109 5.287 1.00 93.38 77 ASP A CA 1
ATOM 557 C C . ASP A 1 77 ? 3.570 -1.572 3.938 1.00 93.38 77 ASP A C 1
ATOM 559 O O . ASP A 1 77 ? 4.018 -2.567 3.355 1.00 93.38 77 ASP A O 1
ATOM 563 N N . GLN A 1 78 ? 2.595 -0.831 3.396 1.00 93.88 78 GLN A N 1
ATOM 564 C CA . GLN A 1 78 ? 1.993 -1.093 2.085 1.00 93.88 78 GLN A CA 1
ATOM 565 C C . GLN A 1 78 ? 3.040 -1.023 0.976 1.00 93.88 78 GLN A C 1
ATOM 567 O O . GLN A 1 78 ? 3.119 -1.923 0.135 1.00 93.88 78 GLN A O 1
ATOM 572 N N . ALA A 1 79 ? 3.853 0.034 0.974 1.00 96.06 79 ALA A N 1
ATOM 573 C CA . ALA A 1 79 ? 4.888 0.236 -0.026 1.00 96.06 79 ALA A CA 1
ATOM 574 C C . ALA A 1 79 ? 6.007 -0.808 0.088 1.00 96.06 79 ALA A C 1
ATOM 576 O O . ALA A 1 79 ? 6.432 -1.356 -0.931 1.00 96.06 79 ALA A O 1
ATOM 577 N N . PHE A 1 80 ? 6.437 -1.149 1.304 1.00 97.38 80 PHE A N 1
ATOM 578 C CA . PHE A 1 80 ? 7.418 -2.198 1.568 1.00 97.38 80 PHE A CA 1
ATOM 579 C C . PHE A 1 80 ? 6.925 -3.548 1.051 1.00 97.38 80 PHE A C 1
ATOM 581 O O . PHE A 1 80 ? 7.612 -4.212 0.266 1.00 97.38 80 PHE A O 1
ATOM 588 N N . LEU A 1 81 ? 5.698 -3.933 1.406 1.00 97.25 81 LEU A N 1
ATOM 589 C CA . LEU A 1 81 ? 5.077 -5.144 0.884 1.00 97.25 81 LEU A CA 1
ATOM 590 C C . LEU A 1 81 ? 4.916 -5.084 -0.643 1.00 97.25 81 LEU A C 1
ATOM 592 O O . LEU A 1 81 ? 5.137 -6.087 -1.322 1.00 97.25 81 LEU A O 1
ATOM 596 N N . GLY A 1 82 ? 4.604 -3.913 -1.201 1.00 97.75 82 GLY A N 1
ATOM 597 C CA . GLY A 1 82 ? 4.553 -3.666 -2.642 1.00 97.75 82 GLY A CA 1
ATOM 598 C C . GLY A 1 82 ? 5.891 -3.922 -3.333 1.00 97.75 82 GLY A C 1
ATOM 599 O O . GLY A 1 82 ? 5.932 -4.575 -4.380 1.00 97.75 82 GLY A O 1
ATOM 600 N N . GLY A 1 83 ? 6.993 -3.484 -2.724 1.00 98.19 83 GLY A N 1
ATOM 601 C CA . GLY A 1 83 ? 8.359 -3.736 -3.182 1.00 98.19 83 GLY A CA 1
ATOM 602 C C . GLY A 1 83 ? 8.717 -5.210 -3.149 1.00 98.19 83 GLY A C 1
ATOM 603 O O . GLY A 1 83 ? 9.176 -5.769 -4.150 1.00 98.19 83 GLY A O 1
ATOM 604 N N . TYR A 1 84 ? 8.441 -5.853 -2.017 1.00 98.38 84 TYR A N 1
ATOM 605 C CA . TYR A 1 84 ? 8.668 -7.279 -1.827 1.00 98.38 84 TYR A CA 1
ATOM 606 C C . TYR A 1 84 ? 7.904 -8.112 -2.860 1.00 98.38 84 TYR A C 1
ATOM 608 O O . TYR A 1 84 ? 8.490 -8.950 -3.547 1.00 98.38 84 TYR A O 1
ATOM 616 N N . LEU A 1 85 ? 6.600 -7.854 -3.010 1.00 98.19 85 LEU A N 1
ATOM 617 C CA . LEU A 1 85 ? 5.750 -8.560 -3.960 1.00 98.19 85 LEU A CA 1
ATOM 618 C C . LEU A 1 85 ? 6.205 -8.325 -5.395 1.00 98.19 85 LEU A C 1
ATOM 620 O O . LEU A 1 85 ? 6.330 -9.294 -6.139 1.00 98.19 85 LEU A O 1
ATOM 624 N N . SER A 1 86 ? 6.503 -7.078 -5.773 1.00 98.25 86 SER A N 1
ATOM 625 C CA . SER A 1 86 ? 6.976 -6.758 -7.123 1.00 98.25 86 SER A CA 1
ATOM 626 C C . SER A 1 86 ? 8.239 -7.541 -7.464 1.00 98.25 86 SER A C 1
ATOM 628 O O . SER A 1 86 ? 8.331 -8.133 -8.542 1.00 98.25 86 SER A O 1
ATOM 630 N N . ALA A 1 87 ? 9.200 -7.602 -6.537 1.00 97.88 87 ALA A N 1
ATOM 631 C CA . ALA A 1 87 ? 10.400 -8.406 -6.718 1.00 97.88 87 ALA A CA 1
ATOM 632 C C . ALA A 1 87 ? 10.036 -9.894 -6.845 1.00 97.88 87 ALA A C 1
ATOM 634 O O . ALA A 1 87 ? 10.420 -10.527 -7.821 1.00 97.88 87 ALA A O 1
ATOM 635 N N . LEU A 1 88 ? 9.216 -10.432 -5.939 1.00 97.38 88 LEU A N 1
ATOM 636 C CA . LEU A 1 88 ? 8.784 -11.836 -5.930 1.00 97.38 88 LEU A CA 1
ATOM 637 C C . LEU A 1 88 ? 8.117 -12.308 -7.235 1.00 97.38 88 LEU A C 1
ATOM 639 O O . LEU A 1 88 ? 8.239 -13.487 -7.590 1.00 97.38 88 LEU A O 1
ATOM 643 N N . ILE A 1 89 ? 7.381 -11.432 -7.926 1.00 96.50 89 ILE A N 1
ATOM 644 C CA . ILE A 1 89 ? 6.616 -11.797 -9.130 1.00 96.50 89 ILE A CA 1
ATOM 645 C C . ILE A 1 89 ? 7.272 -11.397 -10.457 1.00 96.50 89 ILE A C 1
ATOM 647 O O . ILE A 1 89 ? 6.782 -11.841 -11.498 1.00 96.50 89 ILE A O 1
ATOM 651 N N . SER A 1 90 ? 8.331 -10.585 -10.423 1.00 95.88 90 SER A N 1
ATOM 652 C CA . SER A 1 90 ? 9.059 -10.138 -11.616 1.00 95.88 90 SER A CA 1
ATOM 653 C C . SER A 1 90 ? 10.194 -11.084 -11.988 1.00 95.88 90 SER A C 1
ATOM 655 O O . SER A 1 90 ? 10.832 -11.706 -11.135 1.00 95.88 90 SER A O 1
ATOM 657 N N . ASP A 1 91 ? 10.486 -11.146 -13.279 1.00 92.38 91 ASP A N 1
ATOM 658 C CA . ASP A 1 91 ? 11.697 -11.756 -13.793 1.00 92.38 91 ASP A CA 1
ATOM 659 C C . ASP A 1 91 ? 12.856 -10.757 -13.690 1.00 92.38 91 ASP A C 1
ATOM 661 O O . ASP A 1 91 ? 12.732 -9.564 -13.980 1.00 92.38 91 ASP A O 1
ATOM 665 N N . GLU A 1 92 ? 14.018 -11.248 -13.254 1.00 92.12 92 GLU A N 1
ATOM 666 C CA . GLU A 1 92 ? 15.247 -10.453 -13.118 1.00 92.12 92 GLU A CA 1
ATOM 667 C C . GLU A 1 92 ? 15.114 -9.172 -12.272 1.00 92.12 92 GLU A C 1
ATOM 669 O O . GLU A 1 92 ? 15.933 -8.258 -12.405 1.00 92.12 92 GLU A O 1
ATOM 674 N N . TRP A 1 93 ? 14.119 -9.121 -11.378 1.00 95.62 93 TRP A N 1
ATOM 675 C CA . TRP A 1 93 ? 13.894 -8.011 -10.446 1.00 95.62 93 TRP A CA 1
ATOM 676 C C . TRP A 1 93 ? 13.565 -6.683 -11.131 1.00 95.62 93 TRP A C 1
ATOM 678 O O . TRP A 1 93 ? 13.856 -5.623 -10.577 1.00 95.62 93 TRP A O 1
ATOM 688 N N . ARG A 1 94 ? 12.985 -6.716 -12.337 1.00 96.88 94 ARG A N 1
ATOM 689 C CA . ARG A 1 94 ? 12.694 -5.522 -13.145 1.00 96.88 94 ARG A CA 1
ATOM 690 C C . ARG A 1 94 ? 11.483 -4.758 -12.615 1.00 96.88 94 ARG A C 1
ATOM 692 O O . ARG A 1 94 ? 10.395 -4.815 -13.188 1.00 96.88 94 ARG A O 1
ATOM 699 N N . VAL A 1 95 ? 11.684 -4.049 -11.510 1.00 98.12 95 VAL A N 1
ATOM 700 C CA . VAL A 1 95 ? 10.603 -3.427 -10.738 1.00 98.12 95 VAL A CA 1
ATOM 701 C C . VAL A 1 95 ? 10.786 -1.929 -10.557 1.00 98.12 95 VAL A C 1
ATOM 703 O O . VAL A 1 95 ? 11.919 -1.441 -10.511 1.00 98.12 95 VAL A O 1
ATOM 706 N N . ALA A 1 96 ? 9.681 -1.202 -10.401 1.00 98.00 96 ALA A N 1
ATOM 707 C CA . ALA A 1 96 ? 9.729 0.221 -10.089 1.00 98.00 96 ALA A CA 1
ATOM 708 C C . ALA A 1 96 ? 8.606 0.693 -9.158 1.00 98.00 96 ALA A C 1
ATOM 710 O O . ALA A 1 96 ? 7.521 0.115 -9.158 1.00 98.00 96 ALA A O 1
ATOM 711 N N . SER A 1 97 ? 8.859 1.763 -8.405 1.00 97.75 97 SER A N 1
ATOM 712 C CA . SER A 1 97 ? 7.813 2.576 -7.777 1.00 97.75 97 SER A CA 1
ATOM 713 C C . SER A 1 97 ? 7.435 3.744 -8.681 1.00 97.75 97 SER A C 1
ATOM 715 O O . SER A 1 97 ? 8.291 4.309 -9.362 1.00 97.75 97 SER A O 1
ATOM 717 N N . ILE A 1 98 ? 6.156 4.114 -8.660 1.00 96.75 98 ILE A N 1
ATOM 718 C CA . ILE A 1 98 ? 5.638 5.343 -9.262 1.00 96.75 98 ILE A CA 1
ATOM 719 C C . ILE A 1 98 ? 4.998 6.164 -8.145 1.00 96.75 98 ILE A C 1
ATOM 721 O O . ILE A 1 98 ? 4.038 5.709 -7.514 1.00 96.75 98 ILE A O 1
ATOM 725 N N . THR A 1 99 ? 5.559 7.344 -7.881 1.00 96.44 99 THR A N 1
ATOM 726 C CA . THR A 1 99 ? 5.237 8.168 -6.707 1.00 96.44 99 THR A CA 1
ATOM 727 C C . THR A 1 99 ? 4.941 9.623 -7.065 1.00 96.44 99 THR A C 1
ATOM 729 O O . THR A 1 99 ? 5.280 10.097 -8.148 1.00 96.44 99 THR A O 1
ATOM 732 N N . GLU A 1 100 ? 4.263 10.334 -6.163 1.00 95.00 100 GLU A N 1
ATOM 733 C CA . GLU A 1 100 ? 3.952 11.753 -6.328 1.00 95.00 100 GLU A CA 1
ATOM 734 C C . GLU A 1 100 ? 5.195 12.595 -6.030 1.00 95.00 100 GLU A C 1
ATOM 736 O O . GLU A 1 100 ? 5.748 12.531 -4.924 1.00 95.00 100 GLU A O 1
ATOM 741 N N . ALA A 1 101 ? 5.610 13.414 -6.997 1.00 93.38 101 ALA A N 1
ATOM 742 C CA . ALA A 1 101 ? 6.790 14.260 -6.868 1.00 93.38 101 ALA A CA 1
ATOM 743 C C . ALA A 1 101 ? 6.671 15.255 -5.696 1.00 93.38 101 ALA A C 1
ATOM 745 O O . ALA A 1 101 ? 5.648 15.907 -5.498 1.00 93.38 101 ALA A O 1
ATOM 746 N N . GLY A 1 102 ? 7.748 15.397 -4.914 1.00 91.62 102 GLY A N 1
ATOM 747 C CA . GLY A 1 102 ? 7.853 16.420 -3.865 1.00 91.62 102 GLY A CA 1
ATOM 748 C C . GLY A 1 102 ? 6.902 16.255 -2.673 1.00 91.62 102 GLY A C 1
ATOM 749 O O . GLY A 1 102 ? 6.682 17.224 -1.944 1.00 91.62 102 GLY A O 1
ATOM 750 N N . SER A 1 103 ? 6.339 15.062 -2.466 1.00 92.62 103 SER A N 1
ATOM 751 C CA . SER A 1 103 ? 5.435 14.763 -1.351 1.00 92.62 103 SER A CA 1
ATOM 752 C C . SER A 1 103 ? 6.083 13.829 -0.322 1.00 92.62 103 SER A C 1
ATOM 754 O O . SER A 1 103 ? 6.832 12.924 -0.688 1.00 92.62 103 SER A O 1
ATOM 756 N N . VAL A 1 104 ? 5.747 14.004 0.965 1.00 92.44 104 VAL A N 1
ATOM 757 C CA . VAL A 1 104 ? 6.181 13.086 2.041 1.00 92.44 104 VAL A CA 1
ATOM 758 C C . VAL A 1 104 ? 5.722 11.661 1.741 1.00 92.44 104 VAL A C 1
ATOM 760 O O . VAL A 1 104 ? 6.517 10.734 1.818 1.00 92.44 104 VAL A O 1
ATOM 763 N N . LEU A 1 105 ? 4.468 11.491 1.308 1.00 91.62 105 LEU A N 1
ATOM 764 C CA . LEU A 1 105 ? 3.928 10.185 0.927 1.00 91.62 105 LEU A CA 1
ATOM 765 C C . LEU A 1 105 ? 4.717 9.542 -0.223 1.00 91.62 105 LEU A C 1
ATOM 767 O O . LEU A 1 105 ? 4.947 8.332 -0.203 1.00 91.62 105 LEU A O 1
ATOM 771 N N . GLY A 1 106 ? 5.145 10.334 -1.208 1.00 94.50 106 GLY A N 1
ATOM 772 C CA . GLY A 1 106 ? 5.972 9.861 -2.312 1.00 94.50 106 GLY A CA 1
ATOM 773 C C . GLY A 1 106 ? 7.355 9.419 -1.862 1.00 94.50 106 GLY A C 1
ATOM 774 O O . GLY A 1 106 ? 7.800 8.335 -2.239 1.00 94.50 106 GLY A O 1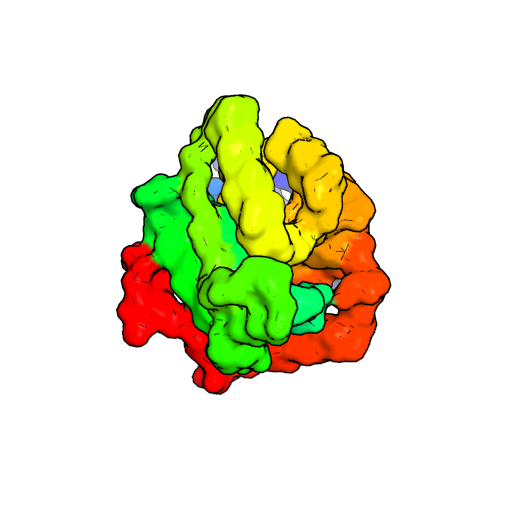
ATOM 775 N N . ASP A 1 107 ? 8.006 10.191 -0.992 1.00 94.75 107 ASP A N 1
ATOM 776 C CA . ASP A 1 107 ? 9.295 9.809 -0.416 1.00 94.75 107 ASP A CA 1
ATOM 777 C C . ASP A 1 107 ? 9.193 8.560 0.470 1.00 94.75 107 ASP A C 1
ATOM 779 O O . ASP A 1 107 ? 9.974 7.621 0.277 1.00 94.75 107 ASP A O 1
ATOM 783 N N . THR A 1 108 ? 8.190 8.489 1.352 1.00 95.19 108 THR A N 1
ATOM 784 C CA . THR A 1 108 ? 7.884 7.302 2.165 1.00 95.19 108 THR A CA 1
ATOM 785 C C . THR A 1 108 ? 7.686 6.077 1.278 1.00 95.19 108 THR A C 1
ATOM 787 O O . THR A 1 108 ? 8.363 5.063 1.452 1.00 95.19 108 THR A O 1
ATOM 790 N N . THR A 1 109 ? 6.823 6.193 0.262 1.00 95.69 109 THR A N 1
ATOM 791 C CA . THR A 1 109 ? 6.512 5.098 -0.663 1.00 95.69 109 THR A CA 1
ATOM 792 C C . THR A 1 109 ? 7.759 4.617 -1.394 1.00 95.69 109 THR A C 1
ATOM 794 O O . THR A 1 109 ? 8.039 3.421 -1.426 1.00 95.69 109 THR A O 1
ATOM 797 N N . ARG A 1 110 ? 8.535 5.536 -1.969 1.00 96.12 110 ARG A N 1
ATOM 798 C CA . ARG A 1 110 ? 9.739 5.217 -2.740 1.00 96.12 110 ARG A CA 1
ATOM 799 C C . ARG A 1 110 ? 10.791 4.506 -1.894 1.00 96.12 110 ARG A C 1
ATOM 801 O O . ARG A 1 110 ? 11.391 3.531 -2.350 1.00 96.12 110 ARG A O 1
ATOM 808 N N . ILE A 1 111 ? 11.045 4.991 -0.679 1.00 96.94 111 ILE A N 1
ATOM 809 C CA . ILE A 1 111 ? 12.064 4.418 0.209 1.00 96.94 111 ILE A CA 1
ATOM 810 C C . ILE A 1 111 ? 11.613 3.045 0.715 1.00 96.94 111 ILE A C 1
ATOM 812 O O . ILE A 1 111 ? 12.358 2.075 0.551 1.00 96.94 111 ILE A O 1
ATOM 816 N N . ALA A 1 112 ? 10.393 2.938 1.250 1.00 97.31 112 ALA A N 1
ATOM 817 C CA . ALA A 1 112 ? 9.849 1.679 1.750 1.00 97.31 112 ALA A CA 1
ATOM 818 C C . ALA A 1 112 ? 9.754 0.620 0.644 1.00 97.31 112 ALA A C 1
ATOM 820 O O . ALA A 1 112 ? 10.241 -0.498 0.820 1.00 97.31 112 ALA A O 1
ATOM 821 N N . PHE A 1 113 ? 9.238 0.982 -0.537 1.00 98.31 113 PHE A N 1
ATOM 822 C CA . PHE A 1 113 ? 9.227 0.107 -1.713 1.00 98.31 113 PHE A CA 1
ATOM 823 C C . PHE A 1 113 ? 10.631 -0.376 -2.063 1.00 98.31 113 PHE A C 1
ATOM 825 O O . PHE A 1 113 ? 10.857 -1.571 -2.284 1.00 98.31 113 PHE A O 1
ATOM 832 N N . ALA A 1 114 ? 11.603 0.541 -2.081 1.00 98.00 114 ALA A N 1
ATOM 833 C CA . ALA A 1 114 ? 12.965 0.180 -2.416 1.00 98.00 114 ALA A CA 1
ATOM 834 C C . ALA A 1 114 ? 13.575 -0.804 -1.407 1.00 98.00 114 ALA A C 1
ATOM 836 O O . ALA A 1 114 ? 14.314 -1.713 -1.801 1.00 98.00 114 ALA A O 1
ATOM 837 N N . ASN A 1 115 ? 13.270 -0.631 -0.122 1.00 98.00 115 ASN A N 1
ATOM 838 C CA . ASN A 1 115 ? 13.716 -1.509 0.953 1.00 98.00 115 ASN A CA 1
ATOM 839 C C . ASN A 1 115 ? 13.034 -2.879 0.878 1.00 98.00 115 ASN A C 1
ATOM 841 O O . ASN A 1 115 ? 13.729 -3.892 0.924 1.00 98.00 115 ASN A O 1
ATOM 845 N N . GLY A 1 116 ? 11.723 -2.927 0.642 1.00 98.12 116 GLY A N 1
ATOM 846 C CA . GLY A 1 116 ? 10.976 -4.174 0.489 1.00 98.12 116 GLY A CA 1
ATOM 847 C C . GLY A 1 116 ? 11.436 -5.015 -0.702 1.00 98.12 116 GLY A C 1
ATOM 848 O O . GLY A 1 116 ? 11.630 -6.226 -0.581 1.00 98.12 116 GLY A O 1
ATOM 849 N N . ALA A 1 117 ? 11.716 -4.384 -1.847 1.00 98.38 117 ALA A N 1
ATOM 850 C CA . ALA A 1 117 ? 12.281 -5.091 -2.995 1.00 98.38 117 ALA A CA 1
ATOM 851 C C . ALA A 1 117 ? 13.668 -5.671 -2.665 1.00 98.38 117 ALA A C 1
ATOM 853 O O . ALA A 1 117 ? 13.919 -6.857 -2.889 1.00 98.38 117 ALA A O 1
ATOM 854 N N . LYS A 1 118 ? 14.561 -4.870 -2.065 1.00 97.62 118 LYS A N 1
ATOM 855 C CA . LYS A 1 118 ? 15.903 -5.322 -1.649 1.00 97.62 118 LYS A CA 1
ATOM 856 C C . LYS A 1 118 ? 15.860 -6.398 -0.571 1.00 97.62 118 LYS A C 1
ATOM 858 O O . LYS A 1 118 ? 16.738 -7.257 -0.566 1.00 97.62 118 LYS A O 1
ATOM 863 N N . PHE A 1 119 ? 14.855 -6.389 0.299 1.00 97.69 119 PHE A N 1
ATOM 864 C CA . PHE A 1 119 ? 14.649 -7.446 1.282 1.00 97.69 119 PHE A CA 1
ATOM 865 C C . PHE A 1 119 ? 14.477 -8.809 0.597 1.00 97.69 119 PHE A C 1
ATOM 867 O O . PHE A 1 119 ? 15.030 -9.804 1.060 1.00 97.69 119 PHE A O 1
ATOM 874 N N . PHE A 1 120 ? 13.797 -8.851 -0.556 1.00 97.50 120 PHE A N 1
ATOM 875 C CA . PHE A 1 120 ? 13.648 -10.075 -1.342 1.00 97.50 120 PHE A CA 1
ATOM 876 C C . PHE A 1 120 ? 14.869 -10.394 -2.221 1.00 97.50 120 PHE A C 1
ATOM 878 O O . PHE A 1 120 ? 15.413 -11.496 -2.156 1.00 97.50 120 PHE A O 1
ATOM 885 N N . CYS A 1 121 ? 15.310 -9.450 -3.063 1.00 95.25 121 CYS A N 1
ATOM 886 C CA . CYS A 1 121 ? 16.314 -9.715 -4.105 1.00 95.25 121 CYS A CA 1
ATOM 887 C C . CYS A 1 121 ? 17.759 -9.339 -3.750 1.00 95.25 121 CYS A C 1
ATOM 889 O O . CYS A 1 121 ? 18.673 -9.561 -4.556 1.00 95.25 121 CYS A O 1
ATOM 891 N N . GLY A 1 122 ? 18.000 -8.760 -2.573 1.00 94.69 122 GLY A N 1
ATOM 892 C CA . GLY A 1 122 ? 19.309 -8.291 -2.125 1.00 94.69 122 GLY A CA 1
ATOM 893 C C . GLY A 1 122 ? 19.858 -7.168 -3.007 1.00 94.69 122 GLY A C 1
ATOM 894 O O . GLY A 1 122 ? 19.615 -5.989 -2.770 1.00 94.69 122 GLY A O 1
ATOM 895 N N . LEU A 1 123 ? 20.634 -7.535 -4.034 1.00 91.69 123 LEU A N 1
ATOM 896 C CA . LEU A 1 123 ? 21.238 -6.580 -4.971 1.00 91.69 123 LEU A CA 1
ATOM 897 C C . LEU A 1 123 ? 20.321 -6.200 -6.141 1.00 91.69 123 LEU A C 1
ATOM 899 O O . LEU A 1 123 ? 20.619 -5.212 -6.810 1.00 91.69 123 LEU A O 1
ATOM 903 N N . CYS A 1 124 ? 19.277 -6.994 -6.413 1.00 93.94 124 CYS A N 1
ATOM 904 C CA . CYS A 1 124 ? 18.271 -6.721 -7.449 1.00 93.94 124 CYS A CA 1
ATOM 905 C C . CYS A 1 124 ? 18.891 -6.397 -8.822 1.00 93.94 124 CYS A C 1
ATOM 907 O O . CYS A 1 124 ? 18.555 -5.416 -9.487 1.00 93.94 124 CYS A O 1
ATOM 909 N N . ARG A 1 125 ? 19.879 -7.212 -9.223 1.00 92.69 125 ARG A N 1
ATOM 910 C CA . ARG A 1 125 ? 20.620 -7.038 -10.479 1.00 92.69 125 ARG A CA 1
ATOM 911 C C . ARG A 1 125 ? 20.115 -8.021 -11.530 1.00 92.69 125 ARG A C 1
ATOM 913 O O . ARG A 1 125 ? 20.134 -9.223 -11.251 1.00 92.69 125 ARG A O 1
ATOM 920 N N . PRO A 1 126 ? 19.749 -7.547 -12.729 1.00 93.12 126 PRO A N 1
ATOM 921 C CA . PRO A 1 126 ? 19.371 -8.432 -13.815 1.00 93.12 126 PRO A CA 1
ATOM 922 C C . PRO A 1 126 ? 20.607 -9.132 -14.389 1.00 93.12 126 PRO A C 1
ATOM 924 O O . PRO A 1 126 ? 21.733 -8.625 -14.301 1.00 93.12 126 PRO A O 1
ATOM 927 N N . THR A 1 127 ? 20.398 -10.297 -14.996 1.00 90.56 127 THR A N 1
ATOM 928 C CA . THR A 1 127 ? 21.448 -11.045 -15.701 1.00 90.56 127 THR A CA 1
ATOM 929 C C . THR A 1 127 ? 21.537 -10.663 -17.176 1.00 90.56 127 THR A C 1
ATOM 931 O O . THR A 1 127 ? 22.609 -10.791 -17.769 1.00 90.56 127 THR A O 1
ATOM 934 N N . LEU A 1 128 ? 20.450 -10.138 -17.751 1.00 89.56 128 LEU A N 1
ATOM 935 C CA . LEU A 1 128 ? 20.360 -9.668 -19.129 1.00 89.56 128 LEU A CA 1
ATOM 936 C C . LEU A 1 128 ? 20.206 -8.134 -19.211 1.00 89.56 128 LEU A C 1
ATOM 938 O O . LEU A 1 128 ? 19.658 -7.507 -18.299 1.00 89.56 128 LEU A O 1
ATOM 942 N N . PRO A 1 129 ? 20.664 -7.491 -20.302 1.00 88.94 129 PRO A N 1
ATOM 943 C CA . PRO A 1 129 ? 20.421 -6.068 -20.535 1.00 88.94 129 PRO A CA 1
ATOM 944 C C . PRO A 1 129 ? 18.917 -5.721 -20.586 1.00 88.94 129 PRO A C 1
ATOM 946 O O . PRO A 1 129 ? 18.140 -6.547 -21.062 1.00 88.94 129 PRO A O 1
ATOM 949 N N . PRO A 1 130 ? 18.501 -4.501 -20.186 1.00 89.94 130 PRO A N 1
ATOM 950 C CA . PRO A 1 130 ? 19.326 -3.432 -19.616 1.00 89.94 130 PRO A CA 1
ATOM 951 C C . PRO A 1 130 ? 19.799 -3.753 -18.192 1.00 89.94 130 PRO A C 1
ATOM 953 O O . PRO A 1 130 ? 19.043 -4.299 -17.392 1.00 89.94 130 PRO A O 1
ATOM 956 N N . TYR A 1 131 ? 21.049 -3.389 -17.877 1.00 90.56 131 TYR A N 1
ATOM 957 C CA . TYR A 1 131 ? 21.697 -3.647 -16.580 1.00 90.56 131 TYR A CA 1
ATOM 958 C C . TYR A 1 131 ? 21.412 -2.563 -15.531 1.00 90.56 131 TYR A C 1
ATOM 960 O O . TYR A 1 131 ? 22.299 -2.188 -14.755 1.00 90.56 131 TYR A O 1
ATOM 968 N N . SER A 1 132 ? 20.191 -2.033 -15.532 1.00 90.00 132 SER A N 1
ATOM 969 C CA . SER A 1 132 ? 19.74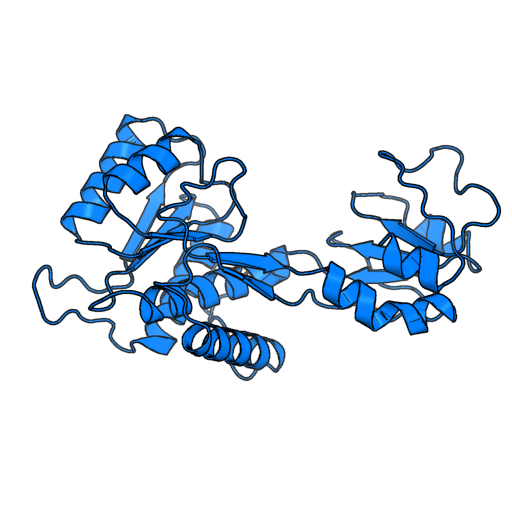8 -1.043 -14.554 1.00 90.00 132 SER A CA 1
ATOM 970 C C . SER A 1 132 ? 19.820 -1.619 -13.137 1.00 90.00 132 SER A C 1
ATOM 972 O O . SER A 1 132 ? 19.756 -2.833 -12.924 1.00 90.00 132 SER A O 1
ATOM 974 N N . ARG A 1 133 ? 20.008 -0.742 -12.148 1.00 91.19 133 ARG A N 1
ATOM 975 C CA . ARG A 1 133 ? 19.986 -1.131 -10.737 1.00 91.19 133 ARG A CA 1
ATOM 976 C C . ARG A 1 133 ? 18.562 -0.964 -10.225 1.00 91.19 133 ARG A C 1
ATOM 978 O O . ARG A 1 133 ? 18.182 0.147 -9.879 1.00 91.19 133 ARG A O 1
ATOM 985 N N . TYR A 1 134 ? 17.812 -2.057 -10.201 1.00 96.44 134 TYR A N 1
ATOM 986 C CA . TYR A 1 134 ? 16.476 -2.069 -9.621 1.00 96.44 134 TYR A CA 1
ATOM 987 C C . TYR A 1 134 ? 16.546 -2.108 -8.086 1.00 96.44 134 TYR A C 1
ATOM 989 O O . TYR A 1 134 ? 17.598 -2.452 -7.529 1.00 96.44 134 TYR A O 1
ATOM 997 N N . PRO A 1 135 ? 15.450 -1.782 -7.385 1.00 97.75 135 PRO A N 1
ATOM 998 C CA . PRO A 1 135 ? 14.232 -1.138 -7.895 1.00 97.75 135 PRO A CA 1
ATOM 999 C C . PRO A 1 135 ? 14.522 0.248 -8.481 1.00 97.75 135 PRO A C 1
ATOM 1001 O O . PRO A 1 135 ? 15.399 0.958 -7.988 1.00 97.75 135 PRO A O 1
ATOM 1004 N N . LEU A 1 136 ? 13.806 0.606 -9.544 1.00 97.81 136 LEU A N 1
ATOM 1005 C CA . LEU A 1 136 ? 13.806 1.970 -10.068 1.00 97.81 136 LEU A CA 1
ATOM 1006 C C . LEU A 1 136 ? 12.723 2.795 -9.380 1.00 97.81 136 LEU A C 1
ATOM 1008 O O . LEU A 1 136 ? 11.769 2.252 -8.829 1.00 97.81 136 LEU A O 1
ATOM 1012 N N . ASP A 1 137 ? 12.879 4.106 -9.435 1.00 96.94 137 ASP A N 1
ATOM 1013 C CA . ASP A 1 137 ? 11.879 5.040 -8.954 1.00 96.94 137 ASP A CA 1
ATOM 1014 C C . ASP A 1 137 ? 11.564 6.049 -10.046 1.00 96.94 137 ASP A C 1
ATOM 1016 O O . ASP A 1 137 ? 12.471 6.555 -10.712 1.00 96.94 137 ASP A O 1
ATOM 1020 N N . PHE A 1 138 ? 10.276 6.315 -10.202 1.00 97.06 138 PHE A N 1
ATOM 1021 C CA . PHE A 1 138 ? 9.764 7.335 -11.086 1.00 97.06 138 PHE A CA 1
ATOM 1022 C C . PHE A 1 138 ? 8.771 8.205 -10.331 1.00 97.06 138 PHE A C 1
ATOM 1024 O O . PHE A 1 138 ? 7.966 7.720 -9.532 1.00 97.06 138 PHE A O 1
ATOM 1031 N N . GLN A 1 139 ? 8.818 9.499 -10.621 1.00 95.38 139 GLN A N 1
ATOM 1032 C CA . GLN A 1 139 ? 7.946 10.485 -10.008 1.00 95.38 139 GLN A CA 1
ATOM 1033 C C . GLN A 1 139 ? 7.095 11.153 -11.077 1.00 95.38 139 GLN A C 1
ATOM 1035 O O . GLN A 1 139 ? 7.562 11.384 -12.192 1.00 95.38 139 GLN A O 1
ATOM 1040 N N . ILE A 1 140 ? 5.849 11.443 -10.729 1.00 94.69 140 ILE A N 1
ATOM 1041 C CA . ILE A 1 140 ? 4.894 12.126 -11.596 1.00 94.69 140 ILE A CA 1
ATOM 1042 C C . ILE A 1 140 ? 4.021 13.058 -10.756 1.00 94.69 140 ILE A C 1
ATOM 1044 O O . ILE A 1 140 ? 3.733 12.761 -9.592 1.00 94.69 140 ILE A O 1
ATOM 1048 N N . ASP A 1 141 ? 3.605 14.187 -11.323 1.00 92.50 141 ASP A N 1
ATOM 1049 C CA . ASP A 1 141 ? 2.674 15.087 -10.645 1.00 92.50 141 ASP A CA 1
ATOM 1050 C C . ASP A 1 141 ? 1.254 14.491 -10.612 1.00 92.50 141 ASP A C 1
ATOM 1052 O O . ASP A 1 141 ? 0.790 13.841 -11.556 1.00 92.50 141 ASP A O 1
ATOM 1056 N N . ARG A 1 142 ? 0.504 14.737 -9.527 1.00 87.81 142 ARG A N 1
ATOM 1057 C CA . ARG A 1 142 ? -0.912 14.342 -9.477 1.00 87.81 142 ARG A CA 1
ATOM 1058 C C . ARG A 1 142 ? -1.690 15.108 -10.552 1.00 87.81 142 ARG A C 1
ATOM 1060 O O . ARG A 1 142 ? -1.711 16.336 -10.559 1.00 87.81 142 ARG A O 1
ATOM 1067 N N . GLY A 1 143 ? -2.381 14.377 -11.427 1.00 85.81 143 GLY A N 1
ATOM 1068 C CA . GLY A 1 143 ? -3.103 14.967 -12.557 1.00 85.81 143 GLY A CA 1
ATOM 1069 C C . GLY A 1 143 ? -2.197 15.397 -13.715 1.00 85.81 143 GLY A C 1
ATOM 1070 O O . GLY A 1 143 ? -2.605 16.236 -14.521 1.00 85.81 143 GLY A O 1
ATOM 1071 N N . ALA A 1 144 ? -0.981 14.844 -13.795 1.00 90.38 144 ALA A N 1
ATOM 1072 C CA . ALA A 1 144 ? -0.097 14.970 -14.946 1.00 90.38 144 ALA A CA 1
ATOM 1073 C C . ALA A 1 144 ? -0.829 14.686 -16.264 1.00 90.38 144 ALA A C 1
ATOM 1075 O O . ALA A 1 144 ? -1.607 13.738 -16.373 1.00 90.38 144 ALA A O 1
ATOM 1076 N N . GLY A 1 145 ? -0.561 15.505 -17.281 1.00 93.12 145 GLY A N 1
ATOM 1077 C CA . GLY A 1 145 ? -1.188 15.360 -18.595 1.00 93.12 145 GLY A CA 1
ATOM 1078 C C . GLY A 1 145 ? -0.584 14.226 -19.430 1.00 93.12 145 GLY A C 1
ATOM 1079 O O . GLY A 1 145 ? 0.528 13.762 -19.176 1.00 93.12 145 GLY A O 1
ATOM 1080 N N . SER A 1 146 ? -1.267 13.854 -20.516 1.00 92.44 146 SER A N 1
ATOM 1081 C CA . SER A 1 146 ? -0.915 12.733 -21.407 1.00 92.44 146 SER A CA 1
ATOM 1082 C C . SER A 1 146 ? 0.549 12.703 -21.865 1.00 92.44 146 SER A C 1
ATOM 1084 O O . SER A 1 146 ? 1.133 11.633 -22.032 1.00 92.44 146 SER A O 1
ATOM 1086 N N . ALA A 1 147 ? 1.162 13.870 -22.103 1.00 93.88 147 ALA A N 1
ATOM 1087 C CA . ALA A 1 147 ? 2.552 13.959 -22.553 1.00 93.88 147 ALA A CA 1
ATOM 1088 C C . ALA A 1 147 ? 3.548 13.519 -21.467 1.00 93.88 147 ALA A C 1
ATOM 1090 O O . ALA A 1 147 ? 4.510 12.815 -21.767 1.00 93.88 147 ALA A O 1
ATOM 1091 N N . GLU A 1 148 ? 3.300 13.903 -20.217 1.00 94.50 148 GLU A N 1
ATOM 1092 C CA . GLU A 1 148 ? 4.117 13.522 -19.064 1.00 94.50 148 GLU A CA 1
ATOM 1093 C C . GLU A 1 148 ? 3.908 12.044 -18.719 1.00 94.50 148 GLU A C 1
ATOM 1095 O O . GLU A 1 148 ? 4.878 11.304 -18.565 1.00 94.50 148 GLU A O 1
ATOM 1100 N N . GLN A 1 149 ? 2.655 11.577 -18.740 1.00 93.62 149 GLN A N 1
ATOM 1101 C CA . GLN A 1 149 ? 2.329 10.156 -18.585 1.00 93.62 149 GLN A CA 1
ATOM 1102 C C . GLN A 1 149 ? 2.996 9.292 -19.672 1.00 93.62 149 GLN A C 1
ATOM 1104 O O . GLN A 1 149 ? 3.557 8.237 -19.381 1.00 93.62 149 GLN A O 1
ATOM 1109 N N . SER A 1 150 ? 2.996 9.748 -20.930 1.00 93.81 150 SER A N 1
ATOM 1110 C CA . SER A 1 150 ? 3.676 9.054 -22.036 1.00 93.81 150 SER A CA 1
ATOM 1111 C C . SER A 1 150 ? 5.184 8.968 -21.817 1.00 93.81 150 SER A C 1
ATOM 1113 O O . SER A 1 150 ? 5.775 7.911 -22.037 1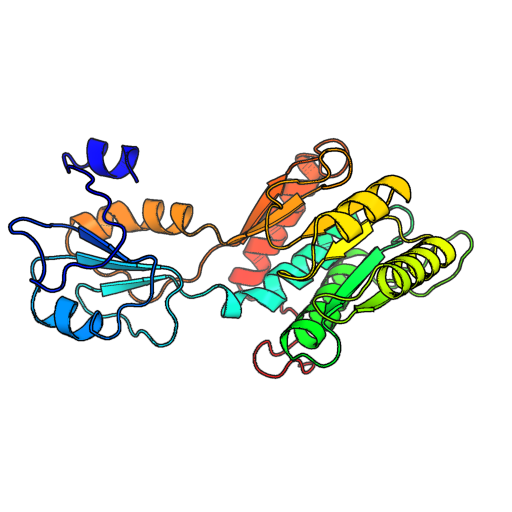.00 93.81 150 SER A O 1
ATOM 1115 N N . PHE A 1 151 ? 5.796 10.064 -21.363 1.00 95.19 151 PHE A N 1
ATOM 1116 C CA . PHE A 1 151 ? 7.224 10.115 -21.074 1.00 95.19 151 PHE A CA 1
ATOM 1117 C C . PHE A 1 151 ? 7.606 9.133 -19.958 1.00 95.19 151 PHE A C 1
ATOM 1119 O O . PHE A 1 151 ? 8.511 8.323 -20.151 1.00 95.19 151 PHE A O 1
ATOM 1126 N N . LEU A 1 152 ? 6.851 9.114 -18.853 1.00 95.38 152 LEU A N 1
ATOM 1127 C CA . LEU A 1 152 ? 7.017 8.141 -17.768 1.00 95.38 152 LEU A CA 1
ATOM 1128 C C . LEU A 1 152 ? 7.015 6.695 -18.295 1.00 95.38 152 LEU A C 1
ATOM 1130 O O . LEU A 1 152 ? 7.892 5.891 -17.974 1.00 95.38 152 LEU A O 1
ATOM 1134 N N . LEU A 1 153 ? 6.043 6.350 -19.141 1.00 93.50 153 LEU A N 1
ATOM 1135 C CA . LEU A 1 153 ? 5.949 5.005 -19.711 1.00 93.50 153 LEU A CA 1
ATOM 1136 C C . LEU A 1 153 ? 7.110 4.664 -20.643 1.00 93.50 153 LEU A C 1
ATOM 1138 O O . LEU A 1 153 ? 7.543 3.507 -20.684 1.00 93.50 153 LEU A O 1
ATOM 1142 N N . ASP A 1 154 ? 7.605 5.637 -21.409 1.00 94.94 154 ASP A N 1
ATOM 1143 C CA . ASP A 1 154 ? 8.787 5.474 -22.257 1.00 94.94 154 ASP A CA 1
ATOM 1144 C C . ASP A 1 154 ? 10.027 5.168 -21.424 1.00 94.94 154 ASP A C 1
ATOM 1146 O O . ASP A 1 154 ? 10.805 4.280 -21.791 1.00 94.94 154 ASP A O 1
ATOM 1150 N N . GLU A 1 155 ? 10.185 5.819 -20.274 1.00 95.50 155 GLU A N 1
ATOM 1151 C CA . GLU A 1 155 ? 11.281 5.533 -19.354 1.00 95.50 155 GLU A CA 1
ATOM 1152 C C . GLU A 1 155 ? 11.154 4.151 -18.704 1.00 95.50 155 GLU A C 1
ATOM 1154 O O . GLU A 1 155 ? 12.138 3.399 -18.674 1.00 95.50 155 GLU A O 1
ATOM 1159 N N . LEU A 1 156 ? 9.951 3.769 -18.259 1.00 95.50 156 LEU A N 1
ATOM 1160 C CA . LEU A 1 156 ? 9.670 2.428 -17.732 1.00 95.50 156 LEU A CA 1
ATOM 1161 C C . LEU A 1 156 ? 10.008 1.348 -18.769 1.00 95.50 156 LEU A C 1
ATOM 1163 O O . LEU A 1 156 ? 10.707 0.379 -18.469 1.00 95.50 156 LEU A O 1
ATOM 1167 N N . SER A 1 157 ? 9.577 1.551 -20.015 1.00 94.31 157 SER A N 1
ATOM 1168 C CA . SER A 1 157 ? 9.794 0.610 -21.121 1.00 94.31 157 SER A CA 1
ATOM 1169 C C . SER A 1 157 ? 11.266 0.525 -21.526 1.00 94.31 157 SER A C 1
ATOM 1171 O O . SER A 1 157 ? 11.790 -0.567 -21.744 1.00 94.31 157 SER A O 1
ATOM 1173 N N . SER A 1 158 ? 11.963 1.664 -21.583 1.00 94.31 158 SER A N 1
ATOM 1174 C CA . SER A 1 158 ? 13.400 1.729 -21.896 1.00 94.31 158 SER A CA 1
ATOM 1175 C C . SER A 1 158 ? 14.249 1.030 -20.835 1.00 94.31 158 SER A C 1
ATOM 1177 O O . SER A 1 158 ? 15.298 0.461 -21.140 1.00 94.31 158 SER A O 1
ATOM 1179 N N . ASN A 1 159 ? 13.766 1.026 -19.593 1.00 94.81 159 ASN A N 1
ATOM 1180 C CA . ASN A 1 159 ? 14.336 0.268 -18.492 1.00 94.81 159 ASN A CA 1
ATOM 1181 C C . ASN A 1 159 ? 13.726 -1.128 -18.343 1.00 94.81 159 ASN A C 1
ATOM 1183 O O . ASN A 1 159 ? 13.987 -1.774 -17.337 1.00 94.81 159 ASN A O 1
ATOM 1187 N N . ALA A 1 160 ? 12.942 -1.615 -19.303 1.00 95.44 160 ALA A N 1
ATOM 1188 C CA . ALA A 1 160 ? 12.322 -2.937 -19.278 1.00 95.44 160 ALA A CA 1
ATOM 1189 C C . ALA A 1 160 ? 11.599 -3.266 -17.954 1.00 95.44 160 ALA A C 1
ATOM 1191 O O . ALA A 1 160 ? 11.651 -4.404 -17.500 1.00 95.44 160 ALA A O 1
ATOM 1192 N N . VAL A 1 161 ? 10.967 -2.285 -17.303 1.00 96.62 161 VAL A N 1
ATOM 1193 C CA . VAL A 1 161 ? 10.200 -2.530 -16.073 1.00 96.62 161 VAL A CA 1
ATOM 1194 C C . VAL A 1 161 ? 9.046 -3.482 -16.384 1.00 96.62 161 VAL A C 1
ATOM 1196 O O . VAL A 1 161 ? 8.254 -3.232 -17.288 1.00 96.62 161 VAL A O 1
ATOM 1199 N N . GLU A 1 162 ? 8.964 -4.582 -15.638 1.00 95.56 162 GLU A N 1
ATOM 1200 C CA . GLU A 1 162 ? 7.900 -5.577 -15.772 1.00 95.56 162 GLU A CA 1
ATOM 1201 C C . GLU A 1 162 ? 6.770 -5.316 -14.778 1.00 95.56 162 GLU A C 1
ATOM 1203 O O . GLU A 1 162 ? 5.599 -5.473 -15.125 1.00 95.56 162 GLU A O 1
ATOM 1208 N N . VAL A 1 163 ? 7.115 -4.941 -13.544 1.00 97.06 163 VAL A N 1
ATOM 1209 C CA . VAL A 1 163 ? 6.157 -4.775 -12.448 1.00 97.06 163 VAL A CA 1
ATOM 1210 C C . VAL A 1 163 ? 6.362 -3.418 -11.794 1.00 97.06 163 VAL A C 1
ATOM 1212 O O . VAL A 1 163 ? 7.464 -3.105 -11.346 1.00 97.06 163 VAL A O 1
ATOM 1215 N N . ALA A 1 164 ? 5.302 -2.624 -11.720 1.00 96.50 164 ALA A N 1
ATOM 1216 C CA . ALA A 1 164 ? 5.317 -1.341 -11.041 1.00 96.50 164 ALA A CA 1
ATOM 1217 C C . ALA A 1 164 ? 4.362 -1.341 -9.845 1.00 96.50 164 ALA A C 1
ATOM 1219 O O . ALA A 1 164 ? 3.234 -1.831 -9.934 1.00 96.50 164 ALA A O 1
ATOM 1220 N N . TYR A 1 165 ? 4.815 -0.764 -8.736 1.00 97.12 165 TYR A N 1
ATOM 1221 C CA . TYR A 1 165 ? 3.946 -0.385 -7.632 1.00 97.12 165 TYR A CA 1
ATOM 1222 C C . TYR A 1 165 ? 3.527 1.069 -7.785 1.00 97.12 165 TYR A C 1
ATOM 1224 O O . TYR A 1 165 ? 4.369 1.945 -7.996 1.00 97.12 165 TYR A O 1
ATOM 1232 N N . LEU A 1 166 ? 2.230 1.320 -7.659 1.00 93.81 166 LEU A N 1
ATOM 1233 C CA . LEU A 1 166 ? 1.655 2.646 -7.786 1.00 93.81 166 LEU A CA 1
ATOM 1234 C C . LEU A 1 166 ? 1.218 3.169 -6.420 1.00 93.81 166 LEU A C 1
ATOM 1236 O O . LEU A 1 166 ? 0.408 2.539 -5.734 1.00 93.81 166 LEU A O 1
ATOM 1240 N N . GLN A 1 167 ? 1.736 4.341 -6.051 1.00 92.44 167 GLN A N 1
ATOM 1241 C CA . GLN A 1 167 ? 1.277 5.062 -4.869 1.00 92.44 167 GLN A CA 1
ATOM 1242 C C . GLN A 1 167 ? -0.240 5.340 -4.961 1.00 92.44 167 GLN A C 1
ATOM 1244 O O . GLN A 1 167 ? -0.742 5.665 -6.045 1.00 92.44 167 GLN A O 1
ATOM 1249 N N . PRO A 1 168 ? -0.981 5.253 -3.840 1.00 87.69 168 PRO A N 1
ATOM 1250 C CA . PRO A 1 168 ? -2.393 5.622 -3.810 1.00 87.69 168 PRO A CA 1
ATOM 1251 C C . PRO A 1 168 ? -2.654 7.050 -4.325 1.00 87.69 168 PRO A C 1
ATOM 1253 O O . PRO A 1 168 ? -1.867 7.977 -4.111 1.00 87.69 168 PRO A O 1
ATOM 1256 N N . GLY A 1 169 ? -3.775 7.218 -5.034 1.00 86.94 169 GLY A N 1
ATOM 1257 C CA . GLY A 1 169 ? -4.221 8.503 -5.588 1.00 86.94 169 GLY A CA 1
ATOM 1258 C C . GLY A 1 169 ? -3.521 8.984 -6.868 1.00 86.94 169 GLY A C 1
ATOM 1259 O O . GLY A 1 169 ? -3.765 10.122 -7.271 1.00 86.94 169 GLY A O 1
ATOM 1260 N N . LEU A 1 170 ? -2.664 8.168 -7.498 1.00 88.31 170 LEU A N 1
ATOM 1261 C CA . LEU A 1 170 ? -2.011 8.501 -8.778 1.00 88.31 170 LEU A CA 1
ATOM 1262 C C . LEU A 1 170 ? -2.665 7.872 -10.011 1.00 88.31 170 LEU A C 1
ATOM 1264 O O . LEU A 1 170 ? -2.429 8.337 -11.123 1.00 88.31 170 LEU A O 1
ATOM 1268 N N . LEU A 1 171 ? -3.448 6.805 -9.847 1.00 87.06 171 LEU A N 1
ATOM 1269 C CA . LEU A 1 171 ? -4.058 6.135 -10.989 1.00 87.06 171 LEU A CA 1
ATOM 1270 C C . LEU A 1 171 ? -5.275 6.909 -11.490 1.00 87.06 171 LEU A C 1
ATOM 1272 O O . LEU A 1 171 ? -6.255 7.065 -10.764 1.00 87.06 171 LEU A O 1
ATOM 1276 N N . ASP A 1 172 ? -5.250 7.280 -12.762 1.00 86.75 172 ASP A N 1
ATOM 1277 C CA . ASP A 1 172 ? -6.437 7.664 -13.513 1.00 86.75 172 ASP A CA 1
ATOM 1278 C C . ASP A 1 172 ? -6.708 6.664 -14.655 1.00 86.75 172 ASP A C 1
ATOM 1280 O O . ASP A 1 172 ? -5.950 5.714 -14.891 1.00 86.75 172 ASP A O 1
ATOM 1284 N N . LEU A 1 173 ? -7.838 6.847 -15.344 1.00 83.62 173 LEU A N 1
ATOM 1285 C CA . LEU A 1 173 ? -8.260 5.959 -16.430 1.00 83.62 173 LEU A CA 1
ATOM 1286 C C . LEU A 1 173 ? -7.280 5.970 -17.617 1.00 83.62 173 LEU A C 1
ATOM 1288 O O . LEU A 1 173 ? -7.135 4.953 -18.296 1.00 83.62 173 LEU A O 1
ATOM 1292 N N . GLU A 1 174 ? -6.625 7.101 -17.873 1.00 87.12 174 GLU A N 1
ATOM 1293 C CA . GLU A 1 174 ? -5.710 7.276 -18.999 1.00 87.12 174 GLU A CA 1
ATOM 1294 C C . GLU A 1 174 ? -4.385 6.554 -18.735 1.00 87.12 174 GLU A C 1
ATOM 1296 O O . GLU A 1 174 ? -4.020 5.642 -19.484 1.00 87.12 174 GLU A O 1
ATOM 1301 N N . LEU A 1 175 ? -3.736 6.858 -17.609 1.00 87.38 175 LEU A N 1
ATOM 1302 C CA . LEU A 1 175 ? -2.510 6.210 -17.158 1.00 87.38 175 LEU A CA 1
ATOM 1303 C C . LEU A 1 175 ? -2.705 4.696 -17.029 1.00 87.38 175 LEU A C 1
ATOM 1305 O O . LEU A 1 175 ? -1.863 3.916 -17.482 1.00 87.38 175 LEU A O 1
ATOM 1309 N N . GLY A 1 176 ? -3.837 4.266 -16.462 1.00 85.31 176 GLY A N 1
ATOM 1310 C CA . GLY A 1 176 ? -4.187 2.853 -16.342 1.00 85.31 176 GLY A CA 1
ATOM 1311 C C . GLY A 1 176 ? -4.301 2.150 -17.694 1.00 85.31 176 GLY A C 1
ATOM 1312 O O . GLY A 1 176 ? -3.755 1.058 -17.862 1.00 85.31 176 GLY A O 1
ATOM 1313 N N . GLY A 1 177 ? -4.951 2.781 -18.676 1.00 84.75 177 GLY A N 1
ATOM 1314 C CA . GLY A 1 177 ? -5.041 2.257 -20.040 1.00 84.75 177 GLY A CA 1
ATOM 1315 C C . GLY A 1 177 ? -3.669 2.127 -20.701 1.00 84.75 177 GLY A C 1
ATOM 1316 O O . GLY A 1 177 ? -3.324 1.066 -21.225 1.00 84.75 177 GLY A O 1
ATOM 1317 N N . MET A 1 178 ? -2.843 3.168 -20.606 1.00 87.56 178 MET A N 1
ATOM 1318 C CA . MET A 1 178 ? -1.524 3.185 -21.236 1.00 87.56 178 MET A CA 1
ATOM 1319 C C . MET A 1 178 ? -0.550 2.169 -20.601 1.00 87.56 178 MET A C 1
ATOM 1321 O O . MET A 1 178 ? 0.233 1.535 -21.311 1.00 87.56 178 MET A O 1
ATOM 1325 N N . MET A 1 179 ? -0.626 1.934 -19.285 1.00 87.81 179 MET A N 1
ATOM 1326 C CA . MET A 1 179 ? 0.151 0.885 -18.599 1.00 87.81 179 MET A CA 1
ATOM 1327 C C . MET A 1 179 ? -0.168 -0.520 -19.132 1.00 87.81 179 MET A C 1
ATOM 1329 O O . MET A 1 179 ? 0.741 -1.330 -19.345 1.00 87.81 179 MET A O 1
ATOM 1333 N N . VAL A 1 180 ? -1.448 -0.807 -19.404 1.00 85.56 180 VAL A N 1
ATOM 1334 C CA . VAL A 1 180 ? -1.869 -2.095 -19.986 1.00 85.56 180 VAL A CA 1
ATOM 1335 C C . VAL A 1 180 ? -1.278 -2.308 -21.358 1.00 85.56 180 VAL A C 1
ATOM 1337 O O . VAL A 1 180 ? -0.778 -3.397 -21.643 1.00 85.56 180 VAL A O 1
ATOM 1340 N N . GLU A 1 181 ? -1.332 -1.279 -22.200 1.00 88.06 181 GLU A N 1
ATOM 1341 C CA . GLU A 1 181 ? -0.801 -1.332 -23.560 1.00 88.06 181 GLU A CA 1
ATOM 1342 C C . GLU A 1 181 ? 0.704 -1.616 -23.567 1.00 88.06 181 GLU A C 1
ATOM 1344 O O . GLU A 1 181 ? 1.189 -2.376 -24.406 1.00 88.06 181 GLU A O 1
ATOM 1349 N N . ARG A 1 182 ? 1.440 -1.075 -22.587 1.00 89.19 182 ARG A N 1
ATOM 1350 C CA . ARG A 1 182 ? 2.874 -1.344 -22.382 1.00 89.19 182 ARG A CA 1
ATOM 1351 C C . ARG A 1 182 ? 3.162 -2.717 -21.778 1.00 89.19 182 ARG A C 1
ATOM 1353 O O . ARG A 1 182 ? 4.312 -3.145 -21.750 1.00 89.19 182 ARG A O 1
ATOM 1360 N N . GLY A 1 183 ? 2.136 -3.428 -21.319 1.00 90.69 183 GLY A N 1
ATOM 1361 C CA . GLY A 1 183 ? 2.259 -4.773 -20.775 1.00 90.69 183 GLY A CA 1
ATOM 1362 C C . GLY A 1 183 ? 2.822 -4.844 -19.354 1.00 90.69 183 GLY A C 1
ATOM 1363 O O . GLY A 1 183 ? 3.103 -5.961 -18.908 1.00 90.69 183 GLY A O 1
ATOM 1364 N N . ILE A 1 184 ? 2.937 -3.708 -18.662 1.00 92.69 184 ILE A N 1
ATOM 1365 C CA . ILE A 1 184 ? 3.468 -3.589 -17.298 1.00 92.69 184 ILE A CA 1
ATOM 1366 C C . ILE A 1 184 ? 2.421 -4.108 -16.310 1.00 92.69 184 ILE A C 1
ATOM 1368 O O . ILE A 1 184 ? 1.249 -3.742 -16.387 1.00 92.69 184 ILE A O 1
ATOM 1372 N N . TYR A 1 185 ? 2.830 -4.984 -15.396 1.00 94.69 185 TYR A N 1
ATOM 1373 C CA . TYR A 1 185 ? 1.986 -5.453 -14.301 1.00 94.69 185 TYR A CA 1
ATOM 1374 C C . TYR A 1 185 ? 1.967 -4.434 -13.165 1.00 94.69 185 TYR A C 1
ATOM 1376 O O . TYR A 1 185 ? 2.984 -3.814 -12.864 1.00 94.69 185 TYR A O 1
ATOM 1384 N N . LEU A 1 186 ? 0.819 -4.289 -12.515 1.00 94.00 186 LEU A N 1
ATOM 1385 C CA . LEU A 1 186 ? 0.588 -3.275 -11.496 1.00 94.00 186 LEU A CA 1
ATOM 1386 C C . LEU A 1 186 ? 0.248 -3.910 -10.151 1.00 94.00 186 LEU A C 1
ATOM 1388 O O . LEU A 1 186 ? -0.540 -4.854 -10.075 1.00 94.00 186 LEU A O 1
ATOM 1392 N N . ILE A 1 187 ? 0.825 -3.354 -9.095 1.00 95.38 187 ILE A N 1
ATOM 1393 C CA . ILE A 1 187 ? 0.397 -3.539 -7.709 1.00 95.38 187 ILE A CA 1
ATOM 1394 C C . ILE A 1 187 ? 0.057 -2.150 -7.169 1.00 95.38 187 ILE A C 1
ATOM 1396 O O . ILE A 1 187 ? 0.752 -1.185 -7.480 1.00 95.38 187 ILE A O 1
ATOM 1400 N N . GLY A 1 188 ? -0.990 -2.022 -6.362 1.00 92.25 188 GLY A N 1
ATOM 1401 C CA . GLY A 1 188 ? -1.325 -0.734 -5.754 1.00 92.25 188 GLY A CA 1
ATOM 1402 C C . GLY A 1 188 ? -1.957 -0.860 -4.382 1.00 92.25 188 GLY A C 1
ATOM 1403 O O . GLY A 1 188 ? -2.326 -1.950 -3.952 1.00 92.25 188 GLY A O 1
ATOM 1404 N N . ALA A 1 189 ? -2.085 0.274 -3.702 1.00 86.31 189 ALA A N 1
ATOM 1405 C CA . ALA A 1 189 ? -2.679 0.361 -2.368 1.00 86.31 189 ALA A CA 1
ATOM 1406 C C . ALA A 1 189 ? -4.220 0.385 -2.371 1.00 86.31 189 ALA A C 1
ATOM 1408 O O . ALA A 1 189 ? -4.857 0.193 -1.340 1.00 86.31 189 ALA A O 1
ATOM 1409 N N . GLU A 1 190 ? -4.830 0.617 -3.534 1.00 83.25 190 GLU A N 1
ATOM 1410 C CA . GLU A 1 190 ? -6.279 0.742 -3.699 1.00 83.25 190 GLU A CA 1
ATOM 1411 C C . GLU A 1 190 ? -6.724 -0.034 -4.939 1.00 83.25 190 GLU A C 1
ATOM 1413 O O . GLU A 1 190 ? -5.990 -0.121 -5.924 1.00 83.25 190 GLU A O 1
ATOM 1418 N N . THR A 1 191 ? -7.913 -0.643 -4.899 1.00 77.62 191 THR A N 1
ATOM 1419 C CA . THR A 1 191 ? -8.462 -1.312 -6.086 1.00 77.62 191 THR A CA 1
ATOM 1420 C C . THR A 1 191 ? -9.079 -0.247 -6.990 1.00 77.62 191 THR A C 1
ATOM 1422 O O . THR A 1 191 ? -10.014 0.421 -6.550 1.00 77.62 191 THR A O 1
ATOM 1425 N N . PRO A 1 192 ? -8.625 -0.087 -8.243 1.00 73.12 192 PRO A N 1
ATOM 1426 C CA . PRO A 1 192 ? -9.229 0.882 -9.146 1.00 73.12 192 PRO A CA 1
ATOM 1427 C C . PRO A 1 192 ? -10.651 0.447 -9.516 1.00 73.12 192 PRO A C 1
ATOM 1429 O O . PRO A 1 192 ? -10.875 -0.732 -9.797 1.00 73.12 192 PRO A O 1
ATOM 1432 N N . GLU A 1 193 ? -11.598 1.386 -9.605 1.00 68.12 193 GLU A N 1
ATOM 1433 C CA . GLU A 1 193 ? -12.965 1.087 -10.077 1.00 68.12 193 GLU A CA 1
ATOM 1434 C C . GLU A 1 193 ? -12.960 0.465 -11.481 1.00 68.12 193 GLU A C 1
ATOM 1436 O O . GLU A 1 193 ? -13.721 -0.452 -11.787 1.00 68.12 193 GLU A O 1
ATOM 1441 N N . LEU A 1 194 ? -12.048 0.950 -12.325 1.00 63.12 194 LEU A N 1
ATOM 1442 C CA . LEU A 1 194 ? -11.770 0.443 -13.661 1.00 63.12 194 LEU A CA 1
ATOM 1443 C C . LEU A 1 194 ? -10.372 -0.167 -13.666 1.00 63.12 194 LEU A C 1
ATOM 1445 O O . LEU A 1 194 ? -9.470 0.305 -14.357 1.00 63.12 194 LEU A O 1
ATOM 1449 N N . ALA A 1 195 ? -10.170 -1.192 -12.835 1.00 59.91 195 ALA A N 1
ATOM 1450 C CA . ALA A 1 195 ? -8.901 -1.896 -12.811 1.00 59.91 195 ALA A CA 1
ATOM 1451 C C . ALA A 1 195 ? -8.603 -2.437 -14.216 1.00 59.91 195 ALA A C 1
ATOM 1453 O O . ALA A 1 195 ? -9.463 -3.092 -14.819 1.00 59.91 195 ALA A O 1
ATOM 1454 N N . PRO A 1 196 ? -7.392 -2.219 -14.746 1.00 63.44 196 PRO A N 1
ATOM 1455 C CA . PRO A 1 196 ? -6.946 -2.921 -15.930 1.00 63.44 196 PRO A CA 1
ATOM 1456 C C . PRO A 1 196 ? -6.798 -4.413 -15.607 1.00 63.44 196 PRO A C 1
ATOM 1458 O O . PRO A 1 196 ? -5.724 -4.887 -15.240 1.00 63.44 196 PRO A O 1
ATOM 1461 N N . ALA A 1 197 ? -7.904 -5.155 -15.688 1.00 65.69 197 ALA A N 1
ATOM 1462 C CA . ALA A 1 197 ? -8.047 -6.461 -15.048 1.00 65.69 197 ALA A CA 1
ATOM 1463 C C . ALA A 1 197 ? -7.005 -7.501 -15.494 1.00 65.69 197 ALA A C 1
ATOM 1465 O O . ALA A 1 197 ? -6.733 -8.437 -14.758 1.00 65.69 197 ALA A O 1
ATOM 1466 N N . SER A 1 198 ? -6.398 -7.342 -16.676 1.00 73.00 198 SER A N 1
ATOM 1467 C CA . SER A 1 198 ? -5.361 -8.249 -17.186 1.00 73.00 198 SER A CA 1
ATOM 1468 C C . SER A 1 198 ? -3.943 -7.953 -16.685 1.00 73.00 198 SER A C 1
ATOM 1470 O O . SER A 1 198 ? -3.034 -8.748 -16.931 1.00 73.00 198 SER A O 1
ATOM 1472 N N . LYS A 1 199 ? -3.715 -6.799 -16.047 1.00 88.69 199 LYS A N 1
ATOM 1473 C CA . LYS A 1 199 ? -2.385 -6.352 -15.602 1.00 88.69 199 LYS A CA 1
ATOM 1474 C C . LYS A 1 199 ? -2.330 -5.916 -14.148 1.00 88.69 199 LYS A C 1
ATOM 1476 O O . LYS A 1 199 ? -1.240 -5.886 -13.587 1.00 88.69 199 LYS A O 1
ATOM 1481 N N . TRP A 1 200 ? -3.470 -5.645 -13.524 1.00 92.56 200 TRP A N 1
ATOM 1482 C CA . TRP A 1 200 ? -3.551 -5.445 -12.085 1.00 92.56 200 TRP A CA 1
ATOM 1483 C C . TRP A 1 200 ? -3.379 -6.782 -11.358 1.00 92.56 200 TRP A C 1
ATOM 1485 O O . TRP A 1 200 ? -4.225 -7.665 -11.477 1.00 92.56 200 TRP A O 1
ATOM 1495 N N . VAL A 1 201 ? -2.267 -6.962 -10.647 1.00 94.38 201 VAL A N 1
ATOM 1496 C CA . VAL A 1 201 ? -1.928 -8.241 -10.010 1.00 94.38 201 VAL A CA 1
ATOM 1497 C C . VAL A 1 201 ? -2.501 -8.351 -8.612 1.00 94.38 201 VAL A C 1
ATOM 1499 O O . VAL A 1 201 ? -3.061 -9.397 -8.263 1.00 94.38 201 VAL A O 1
ATOM 1502 N N . ALA A 1 202 ? -2.316 -7.304 -7.815 1.00 94.88 202 ALA A N 1
ATOM 1503 C CA . ALA A 1 202 ? -2.693 -7.297 -6.416 1.00 94.88 202 ALA A CA 1
ATOM 1504 C C . ALA A 1 202 ? -3.026 -5.886 -5.928 1.00 94.88 202 ALA A C 1
ATOM 1506 O O . ALA A 1 202 ? -2.398 -4.907 -6.336 1.00 94.88 202 ALA A O 1
ATOM 1507 N N . THR A 1 203 ? -3.956 -5.817 -4.983 1.00 94.19 203 THR A N 1
ATOM 1508 C CA . THR A 1 203 ? -4.172 -4.643 -4.139 1.00 94.19 203 THR A CA 1
ATOM 1509 C C . THR A 1 203 ? -3.704 -4.943 -2.723 1.00 94.19 203 THR A C 1
ATOM 1511 O O . THR A 1 203 ? -4.026 -6.004 -2.189 1.00 94.19 203 THR A O 1
ATOM 1514 N N . ILE A 1 204 ? -2.954 -4.018 -2.131 1.00 94.38 204 ILE A N 1
ATOM 1515 C CA . ILE A 1 204 ? -2.511 -4.067 -0.740 1.00 94.38 204 ILE A CA 1
ATOM 1516 C C . ILE A 1 204 ? -3.320 -3.038 0.042 1.00 94.38 204 ILE A C 1
ATOM 1518 O O . ILE A 1 204 ? -2.964 -1.865 0.069 1.00 94.38 204 ILE A O 1
ATOM 1522 N N . ASP A 1 205 ? -4.413 -3.467 0.659 1.00 89.62 205 ASP A N 1
ATOM 1523 C CA . ASP A 1 205 ? -5.355 -2.597 1.361 1.00 89.62 205 ASP A CA 1
ATOM 1524 C C . ASP A 1 205 ? -5.464 -2.962 2.851 1.00 89.62 205 ASP A C 1
ATOM 1526 O O . ASP A 1 205 ? -5.364 -4.140 3.210 1.00 89.62 205 ASP A O 1
ATOM 1530 N N . PRO A 1 206 ? -5.686 -1.986 3.744 1.00 87.44 206 PRO A N 1
ATOM 1531 C CA . PRO A 1 206 ? -6.065 -2.262 5.125 1.00 87.44 206 PRO A CA 1
ATOM 1532 C C . PRO A 1 206 ? -7.400 -3.014 5.196 1.00 87.44 206 PRO A C 1
ATOM 1534 O O . PRO A 1 206 ? -8.331 -2.726 4.445 1.00 87.44 206 PRO A O 1
ATOM 1537 N N . ASP A 1 207 ? -7.524 -3.951 6.136 1.00 86.12 207 ASP A N 1
ATOM 1538 C CA . ASP A 1 207 ? -8.724 -4.765 6.353 1.00 86.12 207 ASP A CA 1
ATOM 1539 C C . ASP A 1 207 ? -9.371 -4.466 7.723 1.00 86.12 207 ASP A C 1
ATOM 1541 O O . ASP A 1 207 ? -9.262 -5.261 8.669 1.00 86.12 207 ASP A O 1
ATOM 1545 N N . PRO A 1 208 ? -10.086 -3.328 7.855 1.00 85.88 208 PRO A N 1
ATOM 1546 C CA . PRO A 1 208 ? -10.828 -2.997 9.072 1.00 85.88 208 PRO A CA 1
ATOM 1547 C C . PRO A 1 208 ? -11.893 -4.035 9.422 1.00 85.88 208 PRO A C 1
ATOM 1549 O O . PRO A 1 208 ? -12.223 -4.221 10.595 1.00 85.88 208 PRO A O 1
ATOM 1552 N N . ALA A 1 209 ? -12.448 -4.721 8.420 1.00 86.00 209 ALA A N 1
ATOM 1553 C CA . ALA A 1 209 ? -13.500 -5.702 8.639 1.00 86.00 209 ALA A CA 1
ATOM 1554 C C . ALA A 1 209 ? -12.982 -6.888 9.459 1.00 86.00 209 ALA A C 1
ATOM 1556 O O . ALA A 1 209 ? -13.693 -7.382 10.335 1.00 86.00 209 ALA A O 1
ATOM 1557 N N . ARG A 1 210 ? -11.737 -7.315 9.228 1.00 85.50 210 ARG A N 1
ATOM 1558 C CA . ARG A 1 210 ? -11.113 -8.394 9.999 1.00 85.50 210 ARG A CA 1
ATOM 1559 C C . ARG A 1 210 ? -10.926 -8.031 11.473 1.00 85.50 210 ARG A C 1
ATOM 1561 O O . ARG A 1 210 ? -11.198 -8.873 12.327 1.00 85.50 210 ARG A O 1
ATOM 1568 N N . VAL A 1 211 ? -10.518 -6.794 11.766 1.00 88.69 211 VAL A N 1
ATOM 1569 C CA . VAL A 1 211 ? -10.419 -6.284 13.149 1.00 88.69 211 VAL A CA 1
ATOM 1570 C C . VAL A 1 211 ? -11.796 -6.231 13.787 1.00 88.69 211 VAL A C 1
ATOM 1572 O O . VAL A 1 211 ? -11.984 -6.703 14.901 1.00 88.69 211 VAL A O 1
ATOM 1575 N N . LEU A 1 212 ? -12.791 -5.724 13.061 1.00 90.19 212 LEU A N 1
ATOM 1576 C CA . LEU A 1 212 ? -14.149 -5.633 13.575 1.00 90.19 212 LEU A CA 1
ATOM 1577 C C . LEU A 1 212 ? -14.707 -7.006 13.978 1.00 90.19 212 LEU A C 1
ATOM 1579 O O . LEU A 1 212 ? -15.315 -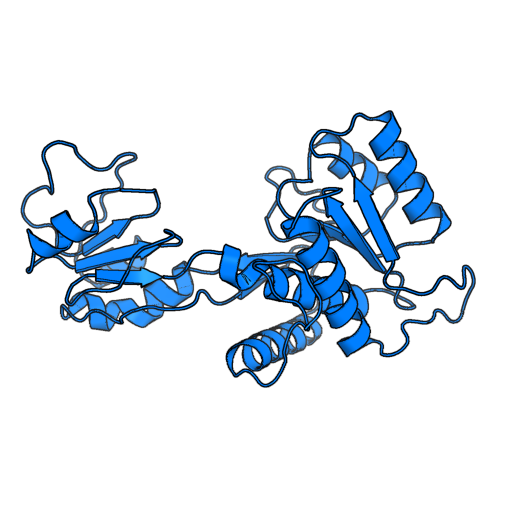7.137 15.037 1.00 90.19 212 LEU A O 1
ATOM 1583 N N . VAL A 1 213 ? -14.476 -8.035 13.157 1.00 90.38 213 VAL A N 1
ATOM 1584 C CA . VAL A 1 213 ? -14.884 -9.414 13.463 1.00 90.38 213 VAL A CA 1
ATOM 1585 C C . VAL A 1 213 ? -14.187 -9.938 14.722 1.00 90.38 213 VAL A C 1
ATOM 1587 O O . VAL A 1 213 ? -14.837 -10.599 15.530 1.00 90.38 213 VAL A O 1
ATOM 1590 N N . SER A 1 214 ? -12.893 -9.654 14.914 1.00 90.50 214 SER A N 1
ATOM 1591 C CA . SER A 1 214 ? -12.154 -10.163 16.077 1.00 90.50 214 SER A CA 1
ATOM 1592 C C . SER A 1 214 ? -12.583 -9.506 17.390 1.00 90.50 214 SER A C 1
ATOM 1594 O O . SER A 1 214 ? -12.615 -10.184 18.416 1.00 90.50 214 SER A O 1
ATOM 1596 N N . ILE A 1 215 ? -12.956 -8.223 17.365 1.00 92.44 215 ILE A N 1
ATOM 1597 C CA . ILE A 1 215 ? -13.375 -7.482 18.566 1.00 92.44 215 ILE A CA 1
ATOM 1598 C C . ILE A 1 215 ? -14.863 -7.587 18.875 1.00 92.44 215 ILE A C 1
ATOM 1600 O O . ILE A 1 215 ? -15.276 -7.259 19.988 1.00 92.44 215 ILE A O 1
ATOM 1604 N N . TRP A 1 216 ? -15.670 -8.043 17.914 1.00 92.69 216 TRP A N 1
ATOM 1605 C CA . TRP A 1 216 ? -17.125 -8.088 18.037 1.00 92.69 216 TRP A CA 1
ATOM 1606 C C . TRP A 1 216 ? -17.618 -8.716 19.352 1.00 92.69 216 TRP A C 1
ATOM 1608 O O . TRP A 1 216 ? -18.474 -8.110 19.997 1.00 92.69 216 TRP A O 1
ATOM 1618 N N . PRO A 1 217 ? -17.073 -9.858 19.830 1.00 91.94 217 PRO A N 1
ATOM 1619 C CA . PRO A 1 217 ? -17.524 -10.455 21.086 1.00 91.94 217 PRO A CA 1
ATOM 1620 C C . PRO A 1 217 ? -17.305 -9.555 22.309 1.00 91.94 217 PRO A C 1
ATOM 1622 O O . PRO A 1 217 ? -18.168 -9.496 23.181 1.00 91.94 217 PRO A O 1
ATOM 1625 N N . ALA A 1 218 ? -16.175 -8.849 22.375 1.00 92.38 218 ALA A N 1
ATOM 1626 C CA . ALA A 1 218 ? -15.847 -7.979 23.500 1.00 92.38 218 ALA A CA 1
ATOM 1627 C C . ALA A 1 218 ? -16.687 -6.695 23.473 1.00 92.38 218 ALA A C 1
ATOM 1629 O O . ALA A 1 218 ? -17.292 -6.323 24.478 1.00 92.38 218 ALA A O 1
ATOM 1630 N N . VAL A 1 219 ? -16.845 -6.096 22.288 1.00 91.75 219 VAL A N 1
ATOM 1631 C CA . VAL A 1 219 ? -17.721 -4.932 22.101 1.00 91.75 219 VAL A CA 1
ATOM 1632 C C . VAL A 1 219 ? -19.163 -5.272 22.487 1.00 91.75 219 VAL A C 1
ATOM 1634 O O . VAL A 1 219 ? -19.816 -4.503 23.185 1.00 91.75 219 VAL A O 1
ATOM 1637 N N . MET A 1 220 ? -19.668 -6.454 22.124 1.00 90.75 220 MET A N 1
ATOM 1638 C CA . MET A 1 220 ? -21.013 -6.893 22.522 1.00 90.75 220 MET A CA 1
ATOM 1639 C C . MET A 1 220 ? -21.205 -6.995 24.045 1.00 90.75 220 MET A C 1
ATOM 1641 O O . MET A 1 220 ? -22.328 -6.810 24.529 1.00 90.75 220 MET A O 1
ATOM 1645 N N . ASN A 1 221 ? -20.124 -7.245 24.790 1.00 91.38 221 ASN A N 1
ATOM 1646 C CA . ASN A 1 221 ? -20.099 -7.285 26.255 1.00 91.38 221 ASN A CA 1
ATOM 1647 C C . ASN A 1 221 ? -19.872 -5.909 26.900 1.00 91.38 221 ASN A C 1
ATOM 1649 O O . ASN A 1 221 ? -19.834 -5.808 28.124 1.00 91.38 221 ASN A O 1
ATOM 1653 N N . GLY A 1 222 ? -19.761 -4.850 26.097 1.00 90.50 222 GLY A N 1
ATOM 1654 C CA . GLY A 1 222 ? -19.526 -3.495 26.581 1.00 90.50 222 GLY A CA 1
ATOM 1655 C C . GLY A 1 222 ? -18.054 -3.172 26.845 1.00 90.50 222 GLY A C 1
ATOM 1656 O O . GLY A 1 222 ? -17.764 -2.224 27.571 1.00 90.50 222 GLY A O 1
ATOM 1657 N N . GLU A 1 223 ? -17.129 -3.965 26.299 1.00 92.56 223 GLU A N 1
ATOM 1658 C CA . GLU A 1 223 ? -15.695 -3.826 26.541 1.00 92.56 223 GLU A CA 1
ATOM 1659 C C . GLU A 1 223 ? -14.997 -3.142 25.360 1.00 92.56 223 GLU A C 1
ATOM 1661 O O . GLU A 1 223 ? -14.878 -3.713 24.271 1.00 92.56 223 GLU A O 1
ATOM 1666 N N . SER A 1 224 ? -14.449 -1.945 25.594 1.00 91.81 224 SER A N 1
ATOM 1667 C CA . SER A 1 224 ? -13.510 -1.332 24.653 1.00 91.81 224 SER A CA 1
ATOM 1668 C C . SER A 1 224 ? -12.226 -2.149 24.544 1.00 91.81 224 SER A C 1
ATOM 1670 O O . SER A 1 224 ? -11.681 -2.622 25.541 1.00 91.81 224 SER A O 1
ATOM 1672 N N . GLN A 1 225 ? -11.724 -2.283 23.318 1.00 93.00 225 GLN A N 1
ATOM 1673 C CA . GLN A 1 225 ? -10.455 -2.951 23.025 1.00 93.00 225 GLN A CA 1
ATOM 1674 C C . GLN A 1 225 ? -9.284 -1.968 22.899 1.00 93.00 225 GLN A C 1
ATOM 1676 O O . GLN A 1 225 ? -8.180 -2.354 22.521 1.00 93.00 225 GLN A O 1
ATOM 1681 N N . GLY A 1 226 ? -9.503 -0.694 23.236 1.00 92.19 226 GLY A N 1
ATOM 1682 C CA . GLY A 1 226 ? -8.468 0.327 23.161 1.00 92.19 226 GLY A CA 1
ATOM 1683 C C . GLY A 1 226 ? -8.182 0.764 21.724 1.00 92.19 226 GLY A C 1
ATOM 1684 O O . GLY A 1 226 ? -9.105 0.974 20.934 1.00 92.19 226 GLY A O 1
ATOM 1685 N N . MET A 1 227 ? -6.898 0.960 21.419 1.00 89.81 227 MET A N 1
ATOM 1686 C CA . MET A 1 227 ? -6.414 1.326 20.087 1.00 89.81 227 MET A CA 1
ATOM 1687 C C . MET A 1 227 ? -5.886 0.080 19.387 1.00 89.81 227 MET A C 1
ATOM 1689 O O . MET A 1 227 ? -5.058 -0.642 19.941 1.00 89.81 227 MET A O 1
ATOM 1693 N N . LEU A 1 228 ? -6.366 -0.160 18.173 1.00 88.44 228 LEU A N 1
ATOM 1694 C CA . LEU A 1 228 ? -6.045 -1.332 17.374 1.00 88.44 228 LEU A CA 1
ATOM 1695 C C . LEU A 1 228 ? -5.484 -0.900 16.030 1.00 88.44 228 LEU A C 1
ATOM 1697 O O . LEU A 1 228 ? -6.016 0.006 15.394 1.00 88.44 228 LEU A O 1
ATOM 1701 N N . GLN A 1 229 ? -4.445 -1.592 15.585 1.00 81.06 229 GLN A N 1
ATOM 1702 C CA . GLN A 1 229 ? -3.887 -1.408 14.252 1.00 81.06 229 GLN A CA 1
ATOM 1703 C C . GLN A 1 229 ? -4.714 -2.165 13.207 1.00 81.06 229 GLN A C 1
ATOM 1705 O O . GLN A 1 229 ? -5.273 -3.231 13.494 1.00 81.06 229 GLN A O 1
ATOM 1710 N N . MET A 1 230 ? -4.800 -1.619 11.992 1.00 84.38 230 MET A N 1
ATOM 1711 C CA . MET A 1 230 ? -5.419 -2.330 10.874 1.00 84.38 230 MET A CA 1
ATOM 1712 C C . MET A 1 230 ? -4.434 -3.335 10.272 1.00 84.38 230 MET A C 1
ATOM 1714 O O . MET A 1 230 ? -3.327 -2.954 9.907 1.00 84.38 230 MET A O 1
ATOM 1718 N N . PRO A 1 231 ? -4.821 -4.609 10.102 1.00 83.44 231 PRO A N 1
ATOM 1719 C CA . PRO A 1 231 ? -4.023 -5.544 9.344 1.00 83.44 231 PRO A CA 1
ATOM 1720 C C . PRO A 1 231 ? -4.106 -5.202 7.855 1.00 83.44 231 PRO A C 1
ATOM 1722 O O . PRO A 1 231 ? -5.172 -4.867 7.341 1.00 83.44 231 PRO A O 1
ATOM 1725 N N . LEU A 1 232 ? -3.002 -5.381 7.150 1.00 89.69 232 LEU A N 1
ATOM 1726 C CA . LEU A 1 232 ? -2.909 -5.335 5.712 1.00 89.69 232 LEU A CA 1
ATOM 1727 C C . LEU A 1 232 ? -3.430 -6.648 5.157 1.00 89.69 232 LEU A C 1
ATOM 1729 O O . LEU A 1 232 ? -3.214 -7.739 5.702 1.00 89.69 232 LEU A O 1
ATOM 1733 N N . ARG A 1 233 ? -4.101 -6.530 4.025 1.00 90.94 233 ARG A N 1
ATOM 1734 C CA . ARG A 1 233 ? -4.549 -7.642 3.214 1.00 90.94 233 ARG A CA 1
ATOM 1735 C C . ARG A 1 233 ? -3.997 -7.475 1.812 1.00 90.94 233 ARG A C 1
ATOM 1737 O O . ARG A 1 233 ? -3.869 -6.373 1.297 1.00 90.94 233 ARG A O 1
ATOM 1744 N N . VAL A 1 234 ? -3.708 -8.611 1.189 1.00 94.75 234 VAL A N 1
ATOM 1745 C CA . VAL A 1 234 ? -3.393 -8.677 -0.234 1.00 94.75 234 VAL A CA 1
ATOM 1746 C C . VAL A 1 234 ? -4.577 -9.305 -0.954 1.00 94.75 234 VAL A C 1
ATOM 1748 O O . VAL A 1 234 ? -4.845 -10.501 -0.814 1.00 94.75 234 VAL A O 1
ATOM 1751 N N . SER A 1 235 ? -5.294 -8.487 -1.711 1.00 93.25 235 SER A N 1
ATOM 1752 C CA . SER A 1 235 ? -6.374 -8.910 -2.596 1.00 93.25 235 SER A CA 1
ATOM 1753 C C . SER A 1 235 ? -5.765 -9.276 -3.951 1.00 93.25 235 SER A C 1
ATOM 1755 O O . SER A 1 235 ? -5.095 -8.444 -4.550 1.00 93.25 235 SER A O 1
ATOM 1757 N N . VAL A 1 236 ? -5.943 -10.516 -4.420 1.00 94.06 236 VAL A N 1
ATOM 1758 C CA . VAL A 1 236 ? -5.303 -11.019 -5.653 1.00 94.06 236 VAL A CA 1
ATOM 1759 C C . VAL A 1 236 ? -6.253 -10.915 -6.843 1.00 94.06 236 VAL A C 1
ATOM 1761 O O . VAL A 1 236 ? -7.347 -11.479 -6.803 1.00 94.06 236 VAL A O 1
ATOM 1764 N N . GLN A 1 237 ? -5.813 -10.262 -7.918 1.00 92.31 237 GLN A N 1
ATOM 1765 C CA . GLN A 1 237 ? -6.556 -10.150 -9.177 1.00 92.31 237 GLN A CA 1
ATOM 1766 C C . GLN A 1 237 ? -5.914 -10.959 -10.314 1.00 92.31 237 GLN A C 1
ATOM 1768 O O . GLN A 1 237 ? -6.645 -11.471 -11.159 1.00 92.31 237 GLN A O 1
ATOM 1773 N N . GLU A 1 238 ? -4.592 -11.179 -10.291 1.00 91.06 238 GLU A N 1
ATOM 1774 C CA . GLU A 1 238 ? -3.896 -12.039 -11.264 1.00 91.06 238 GLU A CA 1
ATOM 1775 C C . GLU A 1 238 ? -3.224 -13.247 -10.576 1.00 91.06 238 GLU A C 1
ATOM 1777 O O . GLU A 1 238 ? -2.034 -13.207 -10.224 1.00 91.06 238 GLU A O 1
ATOM 1782 N N . PRO A 1 239 ? -3.963 -14.354 -10.365 1.00 91.94 239 PRO A N 1
ATOM 1783 C CA . PRO A 1 239 ? -3.479 -15.507 -9.605 1.00 91.94 239 PRO A CA 1
ATOM 1784 C C . PRO A 1 239 ? -2.378 -16.297 -10.324 1.00 91.94 239 PRO A C 1
ATOM 1786 O O . PRO A 1 239 ? -1.708 -17.117 -9.691 1.00 91.94 239 PRO A O 1
ATOM 1789 N N . THR A 1 240 ? -2.157 -16.075 -11.627 1.00 92.00 240 THR A N 1
ATOM 1790 C CA . THR A 1 240 ? -1.031 -16.698 -12.340 1.00 92.00 240 THR A CA 1
ATOM 1791 C C . THR A 1 240 ? 0.301 -16.030 -12.000 1.00 92.00 240 THR A C 1
ATOM 1793 O O . THR A 1 240 ? 1.335 -16.701 -11.987 1.00 92.00 240 THR A O 1
ATOM 1796 N N . LYS A 1 241 ? 0.287 -14.733 -11.657 1.00 93.25 241 LYS A N 1
ATOM 1797 C CA . LYS A 1 241 ? 1.463 -14.001 -11.168 1.00 93.25 241 LYS A CA 1
ATOM 1798 C C . LYS A 1 241 ? 1.608 -14.133 -9.657 1.00 93.25 241 LYS A C 1
ATOM 1800 O O . LYS A 1 241 ? 2.697 -14.463 -9.184 1.00 93.25 241 LYS A O 1
ATOM 1805 N N . LEU A 1 242 ? 0.527 -13.973 -8.899 1.00 94.94 242 LEU A N 1
ATOM 1806 C CA . LEU A 1 242 ? 0.538 -14.121 -7.444 1.00 94.94 242 LEU A CA 1
ATOM 1807 C C . LEU A 1 242 ? -0.182 -15.409 -7.019 1.00 94.94 242 LEU A C 1
ATOM 1809 O O . LEU A 1 242 ? -1.340 -15.413 -6.613 1.00 94.94 242 LEU A O 1
ATOM 1813 N N . THR A 1 243 ? 0.531 -16.529 -7.144 1.00 95.62 243 THR A N 1
ATOM 1814 C CA . THR A 1 243 ? 0.019 -17.861 -6.779 1.00 95.62 243 THR A CA 1
ATOM 1815 C C . THR A 1 243 ? -0.224 -17.998 -5.267 1.00 95.62 243 THR A C 1
ATOM 1817 O O . THR A 1 243 ? 0.389 -17.266 -4.486 1.00 95.62 243 THR A O 1
ATOM 1820 N N . PRO A 1 244 ? -1.015 -18.990 -4.808 1.00 96.19 244 PRO A N 1
ATOM 1821 C CA . PRO A 1 244 ? -1.241 -19.217 -3.376 1.00 96.19 244 PRO A CA 1
ATOM 1822 C C . PRO A 1 244 ? 0.043 -19.389 -2.551 1.00 96.19 244 PRO A C 1
ATOM 1824 O O . PRO A 1 244 ? 0.123 -18.892 -1.433 1.00 96.19 244 PRO A O 1
ATOM 1827 N N . GLY A 1 245 ? 1.072 -20.040 -3.107 1.00 95.94 245 GLY A N 1
ATOM 1828 C CA . GLY A 1 245 ? 2.361 -20.189 -2.422 1.00 95.94 245 GLY A CA 1
ATOM 1829 C C . GLY A 1 245 ? 3.113 -18.863 -2.275 1.00 95.94 245 GLY A C 1
ATOM 1830 O O . GLY A 1 245 ? 3.693 -18.595 -1.231 1.00 95.94 245 GLY A O 1
ATOM 1831 N N . ARG A 1 246 ? 3.057 -17.993 -3.293 1.00 95.81 246 ARG A N 1
ATOM 1832 C CA . ARG A 1 246 ? 3.629 -16.638 -3.212 1.00 95.81 246 ARG A CA 1
ATOM 1833 C C . ARG A 1 246 ? 2.852 -15.754 -2.233 1.00 95.81 246 ARG A C 1
ATOM 1835 O O . ARG A 1 246 ? 3.460 -15.000 -1.481 1.00 95.81 246 ARG A O 1
ATOM 1842 N N . LEU A 1 247 ? 1.525 -15.888 -2.207 1.00 96.25 247 LEU A N 1
ATOM 1843 C CA . LEU A 1 247 ? 0.667 -15.188 -1.252 1.00 96.25 247 LEU A CA 1
ATOM 1844 C C . LEU A 1 247 ? 0.980 -15.587 0.198 1.00 96.25 247 LEU A C 1
ATOM 1846 O O . LEU A 1 247 ? 0.951 -14.729 1.073 1.00 96.25 247 LEU A O 1
ATOM 1850 N N . GLN A 1 248 ? 1.328 -16.851 0.457 1.00 96.06 248 GLN A N 1
ATOM 1851 C CA . GLN A 1 248 ? 1.732 -17.284 1.795 1.00 96.06 248 GLN A CA 1
ATOM 1852 C C . GLN A 1 248 ? 2.973 -16.525 2.295 1.00 96.06 248 GLN A C 1
ATOM 1854 O O . GLN A 1 248 ? 2.972 -16.059 3.430 1.00 96.06 248 GLN A O 1
ATOM 1859 N N . PHE A 1 249 ? 3.991 -16.323 1.450 1.00 95.12 249 PHE A N 1
ATOM 1860 C CA . PHE A 1 249 ? 5.164 -15.525 1.833 1.00 95.12 249 PHE A CA 1
ATOM 1861 C C . PHE A 1 249 ? 4.803 -14.073 2.155 1.00 95.12 249 PHE A C 1
ATOM 1863 O O . PHE A 1 249 ? 5.328 -13.502 3.104 1.00 95.12 249 PHE A O 1
ATOM 1870 N N . ALA A 1 250 ? 3.864 -13.487 1.409 1.00 95.06 250 ALA A N 1
ATOM 1871 C CA . ALA A 1 250 ? 3.357 -12.149 1.696 1.00 95.06 250 ALA A CA 1
ATOM 1872 C C . ALA A 1 250 ? 2.637 -12.084 3.054 1.00 95.06 250 ALA A C 1
ATOM 1874 O O . ALA A 1 250 ? 2.822 -11.137 3.809 1.00 95.06 250 ALA A O 1
ATOM 1875 N N . GLN A 1 251 ? 1.845 -13.106 3.390 1.00 94.31 251 GLN A N 1
ATOM 1876 C CA . GLN A 1 251 ? 1.154 -13.200 4.681 1.00 94.31 251 GLN A CA 1
ATOM 1877 C C . GLN A 1 251 ? 2.124 -13.384 5.853 1.00 94.31 251 GLN A C 1
ATOM 1879 O O . GLN A 1 251 ? 1.895 -12.834 6.928 1.00 94.31 251 GLN A O 1
ATOM 1884 N N . GLU A 1 252 ? 3.196 -14.151 5.653 1.00 95.06 252 GLU A N 1
ATOM 1885 C CA . GLU A 1 252 ? 4.277 -14.280 6.632 1.00 95.06 252 GLU A CA 1
ATOM 1886 C C . 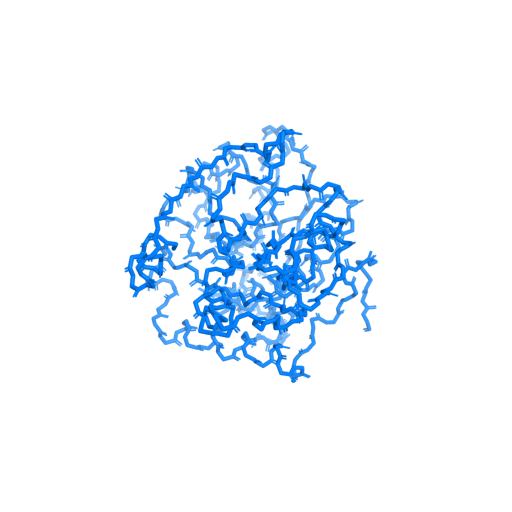GLU A 1 252 ? 4.990 -12.940 6.831 1.00 95.06 252 GLU A C 1
ATOM 1888 O O . GLU A 1 252 ? 5.144 -12.516 7.971 1.00 95.06 252 GLU A O 1
ATOM 1893 N N . LEU A 1 253 ? 5.306 -12.227 5.746 1.00 95.06 253 LEU A N 1
ATOM 1894 C CA . LEU A 1 253 ? 5.935 -10.910 5.820 1.00 95.06 253 LEU A CA 1
ATOM 1895 C C . LEU A 1 253 ? 5.068 -9.880 6.558 1.00 95.06 253 LEU A C 1
ATOM 1897 O O . LEU A 1 253 ? 5.577 -9.155 7.404 1.00 95.06 253 LEU A O 1
ATOM 1901 N N . ILE A 1 254 ? 3.761 -9.843 6.277 1.00 92.94 254 ILE A N 1
ATOM 1902 C CA . ILE A 1 254 ? 2.809 -8.970 6.987 1.00 92.94 254 ILE A CA 1
ATOM 1903 C C . ILE A 1 254 ? 2.844 -9.239 8.495 1.00 92.94 254 ILE A C 1
ATOM 1905 O O . ILE A 1 254 ? 2.842 -8.308 9.294 1.00 92.94 254 ILE A O 1
ATOM 1909 N N . ARG A 1 255 ? 2.868 -10.514 8.902 1.00 91.06 255 ARG A N 1
ATOM 1910 C CA . ARG A 1 255 ? 2.945 -10.867 10.323 1.00 91.06 255 ARG A CA 1
ATOM 1911 C C . ARG A 1 255 ? 4.262 -10.389 10.934 1.00 91.06 255 ARG A C 1
ATOM 1913 O O . ARG A 1 255 ? 4.238 -9.817 12.016 1.00 91.06 255 ARG A O 1
ATOM 1920 N N . ASP A 1 256 ? 5.378 -10.602 10.247 1.00 92.81 256 ASP A N 1
ATOM 1921 C CA . ASP A 1 256 ? 6.702 -10.246 10.752 1.00 92.81 256 ASP A CA 1
ATOM 1922 C C . ASP A 1 256 ? 6.892 -8.713 10.860 1.00 92.81 256 ASP A C 1
ATOM 1924 O O . ASP A 1 256 ? 7.560 -8.256 11.789 1.00 92.81 256 ASP A O 1
ATOM 1928 N N . LEU A 1 257 ? 6.257 -7.920 9.980 1.00 90.94 257 LEU A N 1
ATOM 1929 C CA . LEU A 1 257 ? 6.138 -6.457 10.118 1.00 90.94 257 LEU A CA 1
ATOM 1930 C C . LEU A 1 257 ? 5.370 -6.089 11.401 1.00 90.94 257 LEU A C 1
ATOM 1932 O O . LEU A 1 257 ? 5.872 -5.338 12.232 1.00 90.94 257 LEU A O 1
ATOM 1936 N N . TYR A 1 258 ? 4.201 -6.697 11.638 1.00 85.62 258 TYR A N 1
ATOM 1937 C CA . TYR A 1 258 ? 3.399 -6.413 12.840 1.00 85.62 258 TYR A CA 1
ATOM 1938 C C . TYR A 1 258 ? 4.014 -6.862 14.154 1.00 85.62 258 TYR A C 1
ATOM 1940 O O . TYR A 1 258 ? 3.768 -6.255 15.195 1.00 85.62 258 TYR A O 1
ATOM 1948 N N . GLU A 1 259 ? 4.796 -7.932 14.126 1.00 87.56 259 GLU A N 1
ATOM 1949 C CA . GLU A 1 259 ? 5.533 -8.408 15.292 1.00 87.56 259 GLU A CA 1
ATOM 1950 C C . GLU A 1 259 ? 6.822 -7.594 15.526 1.00 87.56 259 GLU A C 1
ATOM 1952 O O . GLU A 1 259 ? 7.492 -7.791 16.542 1.00 87.56 259 GLU A O 1
ATOM 1957 N N . GLY A 1 260 ? 7.154 -6.655 14.628 1.00 88.75 260 GLY A N 1
ATOM 1958 C CA . GLY A 1 260 ? 8.335 -5.797 14.718 1.00 88.75 260 GLY A CA 1
ATOM 1959 C C . GLY A 1 260 ? 9.646 -6.534 14.437 1.00 88.75 260 GLY A C 1
ATOM 1960 O O . GLY A 1 260 ? 10.715 -6.082 14.845 1.00 88.75 260 GLY A O 1
ATOM 1961 N N . PHE A 1 261 ? 9.585 -7.693 13.774 1.00 92.44 261 PHE A N 1
ATOM 1962 C CA . PHE A 1 261 ? 10.777 -8.418 13.326 1.00 92.44 261 PHE A CA 1
ATOM 1963 C C . PHE A 1 261 ? 11.399 -7.794 12.078 1.00 92.44 261 PHE A C 1
ATOM 1965 O O . PHE A 1 261 ? 12.591 -7.988 11.824 1.00 92.44 261 PHE A O 1
ATOM 1972 N N . ILE A 1 262 ? 10.596 -7.065 11.304 1.00 93.19 262 ILE A N 1
ATOM 1973 C CA . ILE A 1 262 ? 11.004 -6.342 10.106 1.00 93.19 262 ILE A CA 1
ATOM 1974 C C . ILE A 1 262 ? 10.560 -4.894 10.261 1.00 93.19 262 ILE A C 1
ATOM 1976 O O . ILE A 1 262 ? 9.457 -4.627 10.722 1.00 93.19 262 ILE A O 1
ATOM 1980 N N . ASP A 1 263 ? 11.441 -3.988 9.859 1.00 91.75 263 ASP A N 1
ATOM 1981 C CA . ASP A 1 263 ? 11.208 -2.550 9.816 1.00 91.75 263 ASP A CA 1
ATOM 1982 C C . ASP A 1 263 ? 11.304 -2.078 8.358 1.00 91.75 263 ASP A C 1
ATOM 1984 O O . ASP A 1 263 ? 12.099 -2.614 7.571 1.00 91.75 263 ASP A O 1
ATOM 1988 N N . THR A 1 264 ? 10.484 -1.099 7.979 1.00 94.00 264 THR A N 1
ATOM 1989 C CA . THR A 1 264 ? 10.412 -0.583 6.604 1.00 94.00 264 THR A CA 1
ATOM 1990 C C . THR A 1 264 ? 11.611 0.301 6.243 1.00 94.00 264 THR A C 1
ATOM 1992 O O . THR A 1 264 ? 11.886 0.529 5.057 1.00 94.00 264 THR A O 1
ATOM 1995 N N . GLY A 1 265 ? 12.378 0.754 7.241 1.00 92.88 265 GLY A N 1
ATOM 1996 C CA . GLY A 1 265 ? 13.565 1.592 7.115 1.00 92.88 265 GLY A CA 1
ATOM 1997 C C . GLY A 1 265 ? 13.254 3.040 6.748 1.00 92.88 265 GLY A C 1
ATOM 1998 O O . GLY A 1 265 ? 14.123 3.728 6.204 1.00 92.88 265 GLY A O 1
ATOM 1999 N N . VAL A 1 266 ? 12.019 3.491 6.972 1.00 92.50 266 VAL A N 1
ATOM 2000 C CA . VAL A 1 266 ? 11.576 4.859 6.700 1.00 92.50 266 VAL A CA 1
ATOM 2001 C C . VAL A 1 266 ? 10.689 5.355 7.831 1.00 92.50 266 VAL A C 1
ATOM 2003 O O . VAL A 1 266 ? 9.957 4.597 8.452 1.00 92.50 266 VAL A O 1
ATOM 2006 N N . ASP A 1 267 ? 10.788 6.636 8.142 1.00 88.88 267 ASP A N 1
ATOM 2007 C CA . ASP A 1 267 ? 9.848 7.314 9.019 1.00 88.88 267 ASP A CA 1
ATOM 2008 C C . ASP A 1 267 ? 8.656 7.800 8.172 1.00 88.88 267 ASP A C 1
ATOM 2010 O O . ASP A 1 267 ? 8.843 8.680 7.321 1.00 88.88 267 ASP A O 1
ATOM 2014 N N . PRO A 1 268 ? 7.444 7.244 8.362 1.00 84.31 268 PRO A N 1
ATOM 2015 C CA . PRO A 1 268 ? 6.284 7.590 7.548 1.00 84.31 268 PRO A CA 1
ATOM 2016 C C . PRO A 1 268 ? 5.801 9.034 7.756 1.00 84.31 268 PRO A C 1
ATOM 2018 O O . PRO A 1 268 ? 5.145 9.575 6.865 1.00 84.31 268 PRO A O 1
ATOM 2021 N N . GLU A 1 269 ? 6.150 9.690 8.871 1.00 84.44 269 GLU A N 1
ATOM 2022 C CA . GLU A 1 269 ? 5.770 11.083 9.141 1.00 84.44 269 GLU A CA 1
ATOM 2023 C C . GLU A 1 269 ? 6.656 12.084 8.392 1.00 84.44 269 GLU A C 1
ATOM 2025 O O . GLU A 1 269 ? 6.200 13.162 7.999 1.00 84.44 269 GLU A O 1
ATOM 2030 N N . THR A 1 270 ? 7.933 11.746 8.201 1.00 86.00 270 THR A N 1
ATOM 2031 C CA . THR A 1 270 ? 8.929 12.657 7.616 1.00 86.00 270 THR A CA 1
ATOM 2032 C C . THR A 1 270 ? 9.371 12.265 6.209 1.00 86.00 270 THR A C 1
ATOM 2034 O O . THR A 1 270 ? 9.966 13.088 5.504 1.00 86.00 270 THR A O 1
ATOM 2037 N N . GLY A 1 271 ? 9.108 11.025 5.789 1.00 84.50 271 GLY A N 1
ATOM 2038 C CA . GLY A 1 271 ? 9.597 10.457 4.533 1.00 84.50 271 GLY A CA 1
ATOM 2039 C C . GLY A 1 271 ? 11.118 10.304 4.502 1.00 84.50 271 GLY A C 1
AT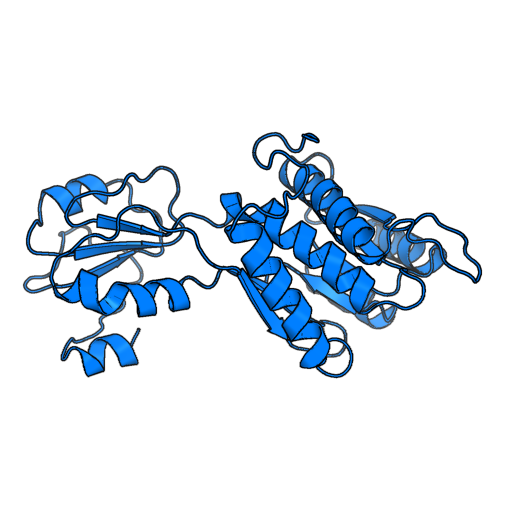OM 2040 O O . GLY A 1 271 ? 11.715 10.267 3.427 1.00 84.50 271 GLY A O 1
ATOM 2041 N N . GLN A 1 272 ? 11.774 10.273 5.668 1.00 88.75 272 GLN A N 1
ATOM 2042 C CA . GLN A 1 272 ? 13.226 10.146 5.775 1.00 88.75 272 GLN A CA 1
ATOM 2043 C C . GLN A 1 272 ? 13.635 8.714 6.134 1.00 88.75 272 GLN A C 1
ATOM 2045 O O . GLN A 1 272 ? 12.919 8.042 6.874 1.00 88.75 272 GLN A O 1
ATOM 2050 N N . PRO A 1 273 ? 14.792 8.229 5.648 1.00 89.44 273 PRO A N 1
ATOM 2051 C CA . PRO A 1 273 ? 15.332 6.946 6.088 1.00 89.44 273 PRO A CA 1
ATOM 2052 C C . PRO A 1 273 ? 15.603 6.929 7.599 1.00 89.44 273 PRO A C 1
ATOM 2054 O O . PRO A 1 273 ? 16.078 7.936 8.137 1.00 89.44 273 PRO A O 1
ATOM 2057 N N . GLN A 1 274 ? 15.363 5.781 8.238 1.00 83.88 274 GLN A N 1
ATOM 2058 C CA . GLN A 1 274 ? 15.744 5.522 9.634 1.00 83.88 274 GLN A CA 1
ATOM 2059 C C . GLN A 1 274 ? 17.176 4.978 9.765 1.00 83.88 274 GLN A C 1
ATOM 2061 O O . GLN A 1 274 ? 17.641 4.257 8.849 1.00 83.88 274 GLN A O 1
#

Foldseek 3Di:
DCVLQVVLVHDDDDDPDADPVADDPPAAEAEDADDDPCVVVNCVVCLNHAYEYDQYPPDFADFRYAYAHHCLVCLLVQLLLLLQLLLLLDALLLEEEEAAPPDLSRLSNRLLSQLSVCVRVVQSAGPDPPRDRDPYYHHDHQVHDPVRLVVRLVVSVNSPRAEYEYEPRRDDPNSQVVCVVSNHAYEYQDQDPPHPLVRDFKHWYFDVVVVCVVCSVQSSVSGHPTYHYTQIDIDGRRCVSCPPVNRVVSVVSSVCVVVVVDDSQADSVRSHGD

pLDDT: mean 89.47, std 7.89, range [57.97, 98.38]

Radius of gyration: 21.02 Å; chains: 1; bounding box: 55×37×52 Å

Sequence (274 aa):
MTILAAEAGLQLDTVPEFPDDGLIDNIRIVVVLTQVETLADLAAASPDTQFIAVALPNLSPAPNLTVIAPVSDLTDDQAFLGGYLSALISDEWRVASITEAGSVLGDTTRIAFANGAKFFCGLCRPTLPPYSRYPLDFQIDRGAGSAEQSFLLDELSSNAVEVAYLQPGLLDLELGGMMVERGIYLIGAETPELAPASKWVATIDPDPARVLVSIWPAVMNGESQGMLQMPLRVSVQEPTKLTPGRLQFAQELIRDLYEGFIDTGVDPETGQPQ

Secondary structure (DSSP, 8-state):
-HHHHHHTT------SS--TT-PPTT--EEEE-S--TTHHHHHHH-TTSEEEEES-TT---BTTEEEE--GGGGHHHHHHHHHHHHHHHSSTT-EEEEEETT-HHHHHHHHHHHHHHHHHHTT---SSSS---SSEEEEE-TT--HHHHHHHHHHHHHTT--EEEE-TT---HHHHHHHHHTT-EEEESS--TT--TTTEEEEEEE-HHHHHHHHHHHHHTT----EEPPPEEEEES-TTTS-HHHHHHHHHHHHHHHTTSS--SEETTTTEE-